Protein AF-A0A7W1PVE9-F1 (afdb_monomer_lite)

Foldseek 3Di:
DDPPPPPPPPDDDPPDDPVQVLVVCVVVVHLSQKDKDAPDQLLQLCVQQLPDLVAKGKGKDFPVVVLVVLVCVVDVPDDDDDPVLLVPDDPAKDKDKDADPDDDVLCVLSNITIIGISDSPDDNQCRQCVSCVVPHNDGRMDMDIGGSVCSLVSLVVSVVVVNALCSNPPDPVRVVSRVVNVVVNVVVVVD

Structure (mmCIF, N/CA/C/O backbone):
data_AF-A0A7W1PVE9-F1
#
_entry.id   AF-A0A7W1PVE9-F1
#
loop_
_atom_site.group_PDB
_atom_site.id
_atom_site.type_symbol
_atom_site.label_atom_id
_atom_site.label_alt_id
_atom_site.label_comp_id
_atom_site.label_asym_id
_atom_site.label_entity_id
_atom_site.label_seq_id
_atom_site.pdbx_PDB_ins_code
_atom_site.Cartn_x
_atom_site.Cartn_y
_atom_site.Cartn_z
_atom_site.occupancy
_atom_site.B_iso_or_equiv
_atom_site.auth_seq_id
_atom_site.auth_comp_id
_atom_site.auth_asym_id
_atom_site.auth_atom_id
_atom_site.pdbx_PDB_model_num
ATOM 1 N N . MET A 1 1 ? -22.857 32.509 -6.569 1.00 37.03 1 MET A N 1
ATOM 2 C CA . MET A 1 1 ? -22.210 31.182 -6.557 1.00 37.03 1 MET A CA 1
ATOM 3 C C . MET A 1 1 ? -21.034 31.270 -7.519 1.00 37.03 1 MET A C 1
ATOM 5 O O . MET A 1 1 ? -21.195 31.032 -8.704 1.00 37.03 1 MET A O 1
ATOM 9 N N . TYR A 1 2 ? -19.904 31.795 -7.041 1.00 28.69 2 TYR A N 1
ATOM 10 C CA . TYR A 1 2 ? -18.707 31.997 -7.858 1.00 28.69 2 TYR A CA 1
ATOM 11 C C . TYR A 1 2 ? -17.816 30.767 -7.691 1.00 28.69 2 TYR A C 1
ATOM 13 O O . TYR A 1 2 ? -17.243 30.562 -6.623 1.00 28.69 2 TYR A O 1
ATOM 21 N N . HIS A 1 3 ? -17.747 29.930 -8.725 1.00 34.75 3 HIS A N 1
ATOM 22 C CA . HIS A 1 3 ? -16.712 28.911 -8.843 1.00 34.75 3 HIS A CA 1
ATOM 23 C C . HIS A 1 3 ? -15.375 29.628 -9.050 1.00 34.75 3 HIS A C 1
ATOM 25 O O . HIS A 1 3 ? -15.110 30.165 -10.121 1.00 34.75 3 HIS A O 1
ATOM 31 N N . LEU A 1 4 ? -14.536 29.651 -8.016 1.00 37.66 4 LEU A N 1
ATOM 32 C CA . LEU A 1 4 ? -13.113 29.942 -8.160 1.00 37.66 4 LEU A CA 1
ATOM 33 C C . LEU A 1 4 ? -12.451 28.718 -8.805 1.00 37.66 4 LEU A C 1
ATOM 35 O O . LEU A 1 4 ? -11.827 27.907 -8.131 1.00 37.66 4 LEU A O 1
ATOM 39 N N . THR A 1 5 ? -12.623 28.548 -10.115 1.00 39.53 5 THR A N 1
ATOM 40 C CA . THR A 1 5 ? -11.694 27.743 -10.908 1.00 39.53 5 THR A CA 1
ATOM 41 C C . THR A 1 5 ? -10.499 28.630 -11.214 1.00 39.53 5 THR A C 1
ATOM 43 O O . THR A 1 5 ? -10.435 29.269 -12.263 1.00 39.53 5 THR A O 1
ATOM 46 N N . THR A 1 6 ? -9.540 28.695 -10.294 1.00 37.50 6 THR A N 1
ATOM 47 C CA . THR A 1 6 ? -8.156 28.962 -10.683 1.00 37.50 6 THR A CA 1
ATOM 48 C C . THR A 1 6 ? -7.731 27.785 -11.552 1.00 37.50 6 THR A C 1
ATOM 50 O O . THR A 1 6 ? -7.220 26.780 -11.072 1.00 37.50 6 THR A O 1
ATOM 53 N N . THR A 1 7 ? -8.013 27.868 -12.852 1.00 43.94 7 THR A N 1
ATOM 54 C CA . THR A 1 7 ? -7.332 27.048 -13.847 1.00 43.94 7 THR A CA 1
ATOM 55 C C . THR A 1 7 ? -5.889 27.529 -13.869 1.00 43.94 7 THR A C 1
ATOM 57 O O . THR A 1 7 ? -5.520 28.377 -14.686 1.00 43.94 7 THR A O 1
ATOM 60 N N . GLU A 1 8 ? -5.074 27.040 -12.936 1.00 48.19 8 GLU A N 1
ATOM 61 C CA . GLU A 1 8 ? -3.642 26.963 -13.179 1.00 48.19 8 GLU A CA 1
ATOM 62 C C . GLU A 1 8 ? -3.506 26.190 -14.489 1.00 48.19 8 GLU A C 1
ATOM 64 O O . GLU A 1 8 ? -3.834 25.006 -14.571 1.00 48.19 8 GLU A O 1
ATOM 69 N N . LYS A 1 9 ? -3.141 26.893 -15.567 1.00 44.09 9 LYS A N 1
ATOM 70 C CA . LYS A 1 9 ? -2.761 26.228 -16.807 1.00 44.09 9 LYS A CA 1
ATOM 71 C C . LYS A 1 9 ? -1.638 25.279 -16.423 1.00 44.09 9 LYS A C 1
ATOM 73 O O . LYS A 1 9 ? -0.575 25.733 -16.007 1.00 44.09 9 LYS A O 1
ATOM 78 N N . LEU A 1 10 ? -1.886 23.981 -16.541 1.00 51.56 10 LEU A N 1
ATOM 79 C CA . LEU A 1 10 ? -0.847 22.975 -16.415 1.00 51.56 10 LEU A CA 1
ATOM 80 C C . LEU A 1 10 ? 0.088 23.176 -17.616 1.00 51.56 10 LEU A C 1
ATOM 82 O O . LEU A 1 10 ? -0.184 22.716 -18.723 1.00 51.56 10 LEU A O 1
ATOM 86 N N . VAL A 1 11 ? 1.123 23.995 -17.429 1.00 50.66 11 VAL A N 1
ATOM 87 C CA . VAL A 1 11 ? 2.152 24.235 -18.440 1.00 50.66 11 VAL A CA 1
ATOM 88 C C . VAL A 1 11 ? 3.125 23.071 -18.349 1.00 50.66 11 VAL A C 1
ATOM 90 O O . VAL A 1 11 ? 3.982 23.036 -17.468 1.00 50.66 11 VAL A O 1
ATOM 93 N N . TYR A 1 12 ? 2.950 22.096 -19.237 1.00 54.53 12 TYR A N 1
ATOM 94 C CA . TYR A 1 12 ? 3.884 20.992 -19.401 1.00 54.53 12 TYR A CA 1
ATOM 95 C C . TYR A 1 12 ? 4.972 21.405 -20.404 1.00 54.53 12 TYR A C 1
ATOM 97 O O . TYR A 1 12 ? 4.686 21.564 -21.589 1.00 54.53 12 TYR A O 1
ATOM 105 N N . ASN A 1 13 ? 6.205 21.631 -19.937 1.00 51.12 13 ASN A N 1
ATOM 106 C CA . ASN A 1 13 ? 7.358 21.873 -20.816 1.00 51.12 13 ASN A CA 1
ATOM 107 C C . ASN A 1 13 ? 7.928 20.537 -21.325 1.00 51.12 13 ASN A C 1
ATOM 109 O O . ASN A 1 13 ? 7.800 19.515 -20.655 1.00 51.12 13 ASN A O 1
ATOM 113 N N . SER A 1 14 ? 8.598 20.559 -22.482 1.00 50.16 14 SER A N 1
ATOM 114 C CA . SER A 1 14 ? 9.175 19.382 -23.163 1.00 50.16 14 SER A CA 1
ATOM 115 C C . SER A 1 14 ? 10.219 18.597 -22.360 1.00 50.16 14 SER A C 1
ATOM 117 O O . SER A 1 14 ? 10.561 17.489 -22.758 1.00 50.16 14 SER A O 1
ATOM 119 N N . ASP A 1 15 ? 10.693 19.156 -21.244 1.00 50.00 15 ASP A N 1
ATOM 120 C CA . ASP A 1 15 ? 11.722 18.582 -20.368 1.00 50.00 15 ASP A CA 1
ATOM 121 C C . ASP A 1 15 ? 11.138 18.017 -19.052 1.00 50.00 15 ASP A C 1
ATOM 123 O O . ASP A 1 15 ? 11.860 17.850 -18.068 1.00 50.00 15 ASP A O 1
ATOM 127 N N . MET A 1 16 ? 9.818 17.805 -18.970 1.00 57.22 16 MET A N 1
ATOM 128 C CA . MET A 1 16 ? 9.162 17.395 -17.723 1.00 57.22 16 MET A CA 1
ATOM 129 C C . MET A 1 16 ? 9.390 15.934 -17.326 1.00 57.22 16 MET A C 1
ATOM 131 O O . MET A 1 16 ? 9.496 15.044 -18.158 1.00 57.22 16 MET A O 1
ATOM 135 N N . ASP A 1 17 ? 9.376 15.721 -16.007 1.00 72.12 17 ASP A N 1
ATOM 136 C CA . ASP A 1 17 ? 9.327 14.414 -15.359 1.00 72.12 17 ASP A CA 1
ATOM 137 C C . ASP A 1 17 ? 8.034 13.676 -15.713 1.00 72.12 17 ASP A C 1
ATOM 139 O O . ASP A 1 17 ? 6.947 13.984 -15.212 1.00 72.12 17 ASP A O 1
ATOM 143 N N . ASP A 1 18 ? 8.191 12.680 -16.570 1.00 77.12 18 ASP A N 1
ATOM 144 C CA . ASP A 1 18 ? 7.196 11.713 -17.003 1.00 77.12 18 ASP A CA 1
ATOM 145 C C . ASP A 1 18 ? 6.290 11.202 -15.860 1.00 77.12 18 ASP A C 1
ATOM 147 O O . ASP A 1 18 ? 5.067 11.082 -16.004 1.00 77.12 18 ASP A O 1
ATOM 151 N N . MET A 1 19 ? 6.867 10.976 -14.676 1.00 78.00 19 MET A N 1
ATOM 152 C CA . MET A 1 19 ? 6.124 10.530 -13.497 1.00 78.00 19 MET A CA 1
ATOM 153 C C . MET A 1 19 ? 5.169 11.594 -12.957 1.00 78.00 19 MET A C 1
ATOM 155 O O . MET A 1 19 ? 4.033 11.277 -12.598 1.00 78.00 19 MET A O 1
ATOM 159 N N . ALA A 1 20 ? 5.587 12.860 -12.913 1.00 78.69 20 ALA A N 1
ATOM 160 C CA . ALA A 1 20 ? 4.738 13.955 -12.455 1.00 78.69 20 ALA A CA 1
ATOM 161 C C . ALA A 1 20 ? 3.493 14.118 -13.338 1.00 78.69 20 ALA A C 1
ATOM 163 O O . ALA A 1 20 ? 2.401 14.347 -12.817 1.00 78.69 20 ALA A O 1
ATOM 164 N N . MET A 1 21 ? 3.636 13.952 -14.657 1.00 80.12 21 MET A N 1
ATOM 165 C CA . MET A 1 21 ? 2.503 14.018 -15.581 1.00 80.12 21 MET A CA 1
ATOM 166 C C . MET A 1 21 ? 1.508 12.880 -15.334 1.00 80.12 21 MET A C 1
ATOM 168 O O . MET A 1 21 ? 0.308 13.128 -15.246 1.00 80.12 21 MET A O 1
ATOM 172 N N . LEU A 1 22 ? 1.988 11.647 -15.155 1.00 81.88 22 LEU A N 1
ATOM 173 C CA . LEU A 1 22 ? 1.123 10.499 -14.864 1.00 81.88 22 LEU A CA 1
ATOM 174 C C . LEU A 1 22 ? 0.384 10.636 -13.528 1.00 81.88 22 LEU A C 1
ATOM 176 O O . LEU A 1 22 ? -0.769 10.224 -13.413 1.00 81.88 22 LEU A O 1
ATOM 180 N N . ILE A 1 23 ? 1.015 11.235 -12.522 1.00 80.19 23 ILE A N 1
ATOM 181 C CA . ILE A 1 23 ? 0.370 11.491 -11.230 1.00 80.19 23 ILE A CA 1
ATOM 182 C C . ILE A 1 23 ? -0.730 12.547 -11.376 1.00 80.19 23 ILE A C 1
ATOM 184 O O . ILE A 1 23 ? -1.841 12.344 -10.882 1.00 80.19 23 ILE A O 1
ATOM 188 N N . ASP A 1 24 ? -0.452 13.641 -12.092 1.00 81.38 24 ASP A N 1
ATOM 189 C CA . ASP A 1 24 ? -1.446 14.682 -12.378 1.00 81.38 24 ASP A CA 1
ATOM 190 C C . ASP A 1 24 ? -2.627 14.088 -13.175 1.00 81.38 24 ASP A C 1
ATOM 192 O O . ASP A 1 24 ? -3.790 14.292 -12.834 1.00 81.38 24 ASP A O 1
ATOM 196 N N . MET A 1 25 ? -2.349 13.261 -14.188 1.00 84.06 25 MET A N 1
ATOM 197 C CA . MET A 1 25 ? -3.369 12.545 -14.961 1.00 84.06 25 MET A CA 1
ATOM 198 C C . MET A 1 25 ? -4.227 11.622 -14.080 1.00 84.06 25 MET A C 1
ATOM 200 O O . MET A 1 25 ? -5.451 11.607 -14.222 1.00 84.06 25 MET A O 1
ATOM 204 N N . GLN A 1 26 ? -3.620 10.882 -13.145 1.00 81.81 26 GLN A N 1
ATOM 205 C CA . GLN A 1 26 ? -4.354 10.024 -12.208 1.00 81.81 26 GLN A CA 1
ATOM 206 C C . GLN A 1 26 ? -5.276 10.837 -11.292 1.00 81.81 26 GLN A C 1
ATOM 208 O O . GLN A 1 26 ? -6.385 10.397 -10.988 1.00 81.81 26 GLN A O 1
ATOM 213 N N . HIS A 1 27 ? -4.853 12.039 -10.883 1.00 78.31 27 HIS A N 1
ATOM 214 C CA . HIS A 1 27 ? -5.687 12.957 -10.106 1.00 78.31 27 HIS A CA 1
ATOM 215 C C . HIS A 1 27 ? -6.961 13.356 -10.866 1.00 78.31 27 HIS A C 1
ATOM 217 O O . HIS A 1 27 ? -8.040 13.418 -10.278 1.00 78.31 27 HIS A O 1
ATOM 223 N N . PHE A 1 28 ? -6.866 13.515 -12.188 1.00 80.62 28 PHE A N 1
ATOM 224 C CA . PHE A 1 28 ? -8.011 13.718 -13.081 1.00 80.62 28 PHE A CA 1
ATOM 225 C C . PHE A 1 28 ? -8.687 12.410 -13.534 1.00 80.62 28 PHE A C 1
ATOM 227 O O . PHE A 1 28 ? -9.414 12.399 -14.524 1.00 80.62 28 PHE A O 1
ATOM 234 N N . SER A 1 29 ? -8.494 11.307 -12.798 1.00 80.00 29 SER A N 1
ATOM 235 C CA . SER A 1 29 ? -9.115 9.994 -13.050 1.00 80.00 29 SER A CA 1
ATOM 236 C C . SER A 1 29 ? -8.735 9.339 -14.385 1.00 80.00 29 SER A C 1
ATOM 238 O O . SER A 1 29 ? -9.443 8.456 -14.873 1.00 80.00 29 SER A O 1
ATOM 240 N N . CYS A 1 30 ? -7.609 9.734 -14.982 1.00 81.94 30 CYS A N 1
ATOM 241 C CA . CYS A 1 30 ? -7.077 9.066 -16.164 1.00 81.94 30 CYS A CA 1
ATOM 242 C C . CYS A 1 30 ? -6.515 7.677 -15.791 1.00 81.94 30 CYS A C 1
ATOM 244 O O . CYS A 1 30 ? -5.882 7.533 -14.739 1.00 81.94 30 CYS A O 1
ATOM 246 N N . PRO A 1 31 ? -6.701 6.640 -16.629 1.00 75.25 31 PRO A N 1
ATOM 247 C CA . PRO A 1 31 ? -6.153 5.310 -16.376 1.00 75.25 31 PRO A CA 1
ATOM 248 C C . PRO A 1 31 ? -4.631 5.273 -16.601 1.00 75.25 31 PRO A C 1
ATOM 250 O O . PRO A 1 31 ? -4.159 4.932 -17.679 1.00 75.25 31 PRO A O 1
ATOM 253 N N . THR A 1 32 ? -3.850 5.591 -15.568 1.00 77.62 32 THR A N 1
ATOM 254 C CA . THR A 1 32 ? -2.376 5.694 -15.650 1.00 77.62 32 THR A CA 1
ATOM 255 C C . THR A 1 32 ? -1.633 4.449 -15.165 1.00 77.62 32 THR A C 1
ATOM 257 O O . THR A 1 32 ? -0.408 4.408 -15.215 1.00 77.62 32 THR A O 1
ATOM 260 N N . ARG A 1 33 ? -2.362 3.430 -14.672 1.00 80.56 33 ARG A N 1
ATOM 261 C CA . ARG A 1 33 ? -1.834 2.176 -14.076 1.00 80.56 33 ARG A CA 1
ATOM 262 C C . ARG A 1 33 ? -0.772 2.375 -12.987 1.00 80.56 33 ARG A C 1
ATOM 264 O O . ARG A 1 33 ? -0.107 1.409 -12.611 1.00 80.56 33 ARG A O 1
ATOM 271 N N . LEU A 1 34 ? -0.680 3.589 -12.444 1.00 86.81 34 LEU A N 1
ATOM 272 C CA . LEU A 1 34 ? 0.067 3.876 -11.235 1.00 86.81 34 LEU A CA 1
ATOM 273 C C . LEU A 1 34 ? -0.581 3.140 -10.066 1.00 86.81 34 LEU A C 1
ATOM 275 O O . LEU A 1 34 ? -1.792 3.245 -9.846 1.00 86.81 34 LEU A O 1
ATOM 279 N N . LEU A 1 35 ? 0.234 2.401 -9.325 1.00 88.81 35 LEU A N 1
ATOM 280 C CA . LEU A 1 35 ? -0.171 1.763 -8.083 1.00 88.81 35 LEU A CA 1
ATOM 281 C C . LEU A 1 35 ? 0.542 2.434 -6.911 1.00 88.81 35 LEU A C 1
ATOM 283 O O . LEU A 1 35 ? 1.757 2.629 -6.945 1.00 88.81 35 LEU A O 1
ATOM 287 N N . ASP A 1 36 ? -0.238 2.783 -5.890 1.00 89.19 36 ASP A N 1
ATOM 288 C CA . ASP A 1 36 ? 0.247 3.420 -4.671 1.00 89.19 36 ASP A CA 1
ATOM 289 C C . ASP A 1 36 ? 0.982 2.408 -3.784 1.00 89.19 36 ASP A C 1
ATOM 291 O O . ASP A 1 36 ? 0.424 1.388 -3.373 1.00 89.19 36 ASP A O 1
ATOM 295 N N . TRP A 1 37 ? 2.216 2.733 -3.421 1.00 92.75 37 TRP A N 1
ATOM 296 C CA . TRP A 1 37 ? 3.005 2.030 -2.417 1.00 92.75 37 TRP A CA 1
ATOM 297 C C . TRP A 1 37 ? 3.384 2.990 -1.293 1.00 92.75 37 TRP A C 1
ATOM 299 O O . TRP A 1 37 ? 3.449 4.202 -1.486 1.00 92.75 37 TRP A O 1
ATOM 309 N N . SER A 1 38 ? 3.680 2.451 -0.113 1.00 93.25 38 SER A N 1
ATOM 310 C CA . SER A 1 38 ? 4.258 3.215 0.992 1.00 93.25 38 SER A CA 1
ATOM 311 C C . SER A 1 38 ? 5.545 2.548 1.448 1.00 93.25 38 SER A C 1
ATOM 313 O O . SER A 1 38 ? 5.593 1.326 1.592 1.00 93.25 38 SER A O 1
ATOM 315 N N . SER A 1 39 ? 6.578 3.346 1.711 1.00 92.75 39 SER A N 1
ATOM 316 C CA . SER A 1 39 ? 7.799 2.857 2.357 1.00 92.75 39 SER A CA 1
ATOM 317 C C . SER A 1 39 ? 7.606 2.600 3.856 1.00 92.75 39 SER A C 1
ATOM 319 O O . SER A 1 39 ? 8.439 1.936 4.472 1.00 92.75 39 SER A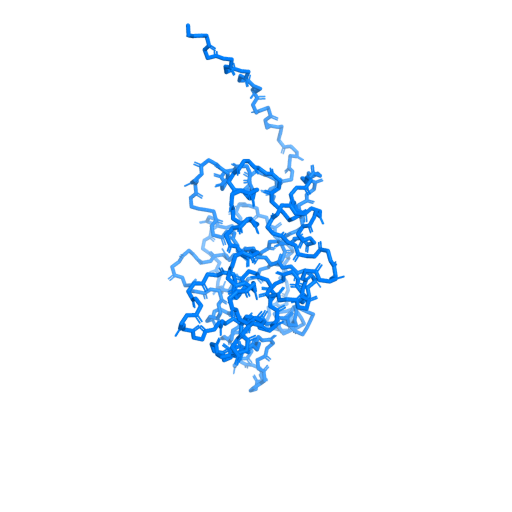 O 1
ATOM 321 N N . SER A 1 40 ? 6.497 3.066 4.448 1.00 94.69 40 SER A N 1
ATOM 322 C CA . SER A 1 40 ? 6.138 2.772 5.834 1.00 94.69 40 SER A CA 1
ATOM 323 C C . SER A 1 40 ? 5.189 1.575 5.922 1.00 94.69 40 SER A C 1
ATOM 325 O O . SER A 1 40 ? 4.039 1.666 5.475 1.00 94.69 40 SER A O 1
ATOM 327 N N . PRO A 1 41 ? 5.591 0.475 6.587 1.00 94.81 41 PRO A N 1
ATOM 328 C CA . PRO A 1 41 ? 4.709 -0.673 6.780 1.00 94.81 41 PRO A CA 1
ATOM 329 C C . PRO A 1 41 ? 3.470 -0.317 7.610 1.00 94.81 41 PRO A C 1
ATOM 331 O O . PRO A 1 41 ? 2.411 -0.900 7.404 1.00 94.81 41 PRO A O 1
ATOM 334 N N . TYR A 1 42 ? 3.564 0.665 8.511 1.00 96.44 42 TYR A N 1
ATOM 335 C CA . TYR A 1 42 ? 2.440 1.102 9.340 1.00 96.44 42 TYR A CA 1
ATOM 336 C C . TYR A 1 42 ? 1.415 1.920 8.554 1.00 96.44 42 TYR A C 1
ATOM 338 O O . TYR A 1 42 ? 0.211 1.756 8.747 1.00 96.44 42 TYR A O 1
ATOM 346 N N . VAL A 1 43 ? 1.880 2.772 7.636 1.00 96.44 43 VAL A N 1
ATOM 347 C CA . VAL A 1 43 ? 0.985 3.511 6.737 1.00 96.44 43 VAL A CA 1
ATOM 348 C C . VAL A 1 43 ? 0.297 2.540 5.781 1.00 96.44 43 VAL A C 1
ATOM 350 O O . VAL A 1 43 ? -0.924 2.581 5.648 1.00 96.44 43 VAL A O 1
ATOM 353 N N . ALA A 1 44 ? 1.043 1.612 5.176 1.00 96.19 44 ALA A N 1
ATOM 354 C CA . ALA A 1 44 ? 0.463 0.573 4.327 1.00 96.19 44 ALA A CA 1
ATOM 355 C C . ALA A 1 44 ? -0.559 -0.290 5.093 1.00 96.19 44 ALA A C 1
ATOM 357 O O . ALA A 1 44 ? -1.654 -0.556 4.592 1.00 96.19 44 ALA A O 1
ATOM 358 N N . LEU A 1 45 ? -0.241 -0.670 6.336 1.00 97.06 45 LEU A N 1
ATOM 359 C CA . LEU A 1 45 ? -1.150 -1.409 7.209 1.00 97.06 45 LEU A CA 1
ATOM 360 C C . LEU A 1 45 ? -2.441 -0.629 7.474 1.00 97.06 45 LEU A C 1
ATOM 362 O O . LEU A 1 45 ? -3.513 -1.222 7.384 1.00 97.06 45 LEU A O 1
ATOM 366 N N . TYR A 1 46 ? -2.364 0.680 7.743 1.00 96.94 46 TYR A N 1
ATOM 367 C CA . TYR A 1 46 ? -3.549 1.524 7.923 1.00 96.94 46 TYR A CA 1
ATOM 368 C C . TYR A 1 46 ? -4.504 1.404 6.726 1.00 96.94 46 TYR A C 1
ATOM 370 O O . TYR A 1 46 ? -5.685 1.100 6.900 1.00 96.94 46 TYR A O 1
ATOM 378 N N . PHE A 1 47 ? -3.993 1.556 5.502 1.00 95.44 47 PHE A N 1
ATOM 379 C CA . PHE A 1 47 ? -4.805 1.407 4.291 1.00 95.44 47 PHE A CA 1
ATOM 380 C C . PHE A 1 47 ? -5.364 -0.012 4.114 1.00 95.44 47 PHE A C 1
ATOM 382 O O . PHE A 1 47 ? -6.494 -0.165 3.657 1.00 95.44 47 PHE A O 1
ATOM 389 N N . ALA A 1 48 ? -4.624 -1.041 4.533 1.00 95.75 48 ALA A N 1
ATOM 390 C CA . ALA A 1 48 ? -5.063 -2.433 4.454 1.00 95.75 48 ALA A CA 1
ATOM 391 C C . ALA A 1 48 ? -6.186 -2.799 5.450 1.00 95.75 48 ALA A C 1
ATOM 393 O O . ALA A 1 48 ? -6.870 -3.812 5.255 1.00 95.75 48 ALA A O 1
ATOM 394 N N . ILE A 1 49 ? -6.376 -2.015 6.521 1.00 95.69 49 ILE A N 1
ATOM 395 C CA . ILE A 1 49 ? -7.330 -2.334 7.599 1.00 95.69 49 ILE A CA 1
ATOM 396 C C . ILE A 1 49 ? -8.451 -1.316 7.799 1.00 95.69 49 ILE A C 1
ATOM 398 O O . ILE A 1 49 ? -9.453 -1.680 8.409 1.00 95.69 49 ILE A O 1
ATOM 402 N N . ARG A 1 50 ? -8.311 -0.074 7.316 1.00 92.75 50 ARG A N 1
ATOM 403 C CA . ARG A 1 50 ? -9.276 1.013 7.585 1.00 92.75 50 ARG A CA 1
ATOM 404 C C . ARG A 1 50 ? -10.673 0.770 7.000 1.00 92.75 50 ARG A C 1
ATOM 406 O O . ARG A 1 50 ? -11.638 1.370 7.459 1.00 92.75 50 ARG A O 1
ATOM 413 N N . ASP A 1 51 ? -10.775 -0.083 5.982 1.00 90.81 51 ASP A N 1
ATOM 414 C CA . ASP A 1 51 ? -12.016 -0.422 5.286 1.00 90.81 51 ASP A CA 1
ATOM 415 C C . ASP A 1 51 ? -12.380 -1.906 5.500 1.00 90.81 51 ASP A C 1
ATOM 417 O O . ASP A 1 51 ? -11.524 -2.752 5.793 1.00 90.81 51 ASP A O 1
ATOM 421 N N . ASN A 1 52 ? -13.669 -2.233 5.339 1.00 92.50 52 ASN A N 1
ATOM 422 C CA . ASN A 1 52 ? -14.209 -3.597 5.432 1.00 92.50 52 ASN A CA 1
ATOM 423 C C . ASN A 1 52 ? -13.730 -4.354 6.690 1.00 92.50 52 ASN A C 1
ATOM 425 O O . ASN A 1 52 ? -13.049 -5.379 6.606 1.00 92.50 52 ASN A O 1
ATOM 429 N N . LEU A 1 53 ? -14.064 -3.840 7.879 1.00 92.50 53 LEU A N 1
ATOM 430 C CA . LEU A 1 53 ? -13.579 -4.376 9.164 1.00 92.50 53 LEU A CA 1
ATOM 431 C C . LEU A 1 53 ? -13.952 -5.846 9.417 1.00 92.50 53 LEU A C 1
ATOM 433 O O . LEU A 1 53 ? -13.258 -6.524 10.163 1.00 92.50 53 LEU A O 1
ATOM 437 N N . ASN A 1 54 ? -15.006 -6.343 8.767 1.00 93.94 54 ASN A N 1
ATOM 438 C CA . ASN A 1 54 ? -15.494 -7.715 8.927 1.00 93.94 54 ASN A CA 1
ATOM 439 C C . ASN A 1 54 ? -14.831 -8.721 7.973 1.00 93.94 54 ASN A C 1
ATOM 441 O O . ASN A 1 54 ? -15.148 -9.906 8.017 1.00 93.94 54 ASN A O 1
ATOM 445 N N . THR A 1 55 ? -13.933 -8.276 7.094 1.00 96.31 55 THR A N 1
ATOM 446 C CA . THR A 1 55 ? -13.199 -9.151 6.173 1.00 96.31 55 THR A CA 1
ATOM 447 C C . THR A 1 55 ? -11.703 -9.023 6.404 1.00 96.31 55 THR A C 1
ATOM 449 O O . THR A 1 55 ? -11.219 -7.992 6.877 1.00 96.31 55 THR A O 1
ATOM 452 N N . ASN A 1 56 ? -10.944 -10.063 6.062 1.00 97.38 56 ASN A N 1
ATOM 453 C CA . ASN A 1 56 ? -9.489 -10.014 6.183 1.00 97.38 56 ASN A CA 1
ATOM 454 C C . ASN A 1 56 ? -8.909 -8.900 5.292 1.00 97.38 56 ASN A C 1
ATOM 456 O O . ASN A 1 56 ? -9.389 -8.651 4.186 1.00 97.38 56 ASN A O 1
ATOM 460 N N . GLY A 1 57 ? -7.885 -8.213 5.795 1.00 95.81 57 GLY A N 1
ATOM 461 C CA . GLY A 1 57 ? -7.083 -7.262 5.029 1.00 95.81 57 GLY A CA 1
ATOM 462 C C . GLY A 1 57 ? -5.992 -7.975 4.234 1.00 95.81 57 GLY A C 1
ATOM 463 O O . GLY A 1 57 ? -5.640 -9.120 4.524 1.00 95.81 57 GLY A O 1
ATOM 464 N N . SER A 1 58 ? -5.447 -7.298 3.229 1.00 95.38 58 SER A N 1
ATOM 465 C CA . SER A 1 58 ? -4.286 -7.769 2.470 1.00 95.38 58 SER A CA 1
ATOM 466 C C . SER A 1 58 ? -3.224 -6.682 2.461 1.00 95.38 58 SER A C 1
ATOM 468 O O . SER A 1 58 ? -3.506 -5.558 2.059 1.00 95.38 58 SER A O 1
ATOM 470 N N . LEU A 1 59 ? -2.018 -7.028 2.895 1.00 95.31 59 LEU A N 1
ATOM 471 C CA . LEU A 1 59 ? -0.847 -6.164 2.857 1.00 95.31 59 LEU A CA 1
ATOM 472 C C . LEU A 1 59 ? 0.195 -6.819 1.958 1.00 95.31 59 LEU A C 1
ATOM 474 O O . LEU A 1 59 ? 0.537 -7.981 2.155 1.00 95.31 59 LEU A O 1
ATOM 478 N N . PHE A 1 60 ? 0.685 -6.084 0.970 1.00 94.75 60 PHE A N 1
ATOM 479 C CA . PHE A 1 60 ? 1.726 -6.565 0.073 1.00 94.75 60 PHE A CA 1
ATOM 480 C C . PHE A 1 60 ? 3.055 -5.918 0.442 1.00 94.75 60 PHE A C 1
ATOM 482 O O . PHE A 1 60 ? 3.119 -4.711 0.662 1.00 94.75 60 PHE A O 1
ATOM 489 N N . THR A 1 61 ? 4.112 -6.720 0.497 1.00 93.75 61 THR A N 1
ATOM 490 C CA . THR A 1 61 ? 5.485 -6.244 0.673 1.00 93.75 61 THR A CA 1
ATOM 491 C C . THR A 1 61 ? 6.300 -6.654 -0.536 1.00 93.75 61 THR A C 1
ATOM 493 O O . THR A 1 61 ? 6.230 -7.810 -0.957 1.00 93.75 61 THR A O 1
ATOM 496 N N . TRP A 1 62 ? 7.078 -5.726 -1.079 1.00 93.12 62 TRP A N 1
ATOM 497 C CA . TRP A 1 62 ? 7.830 -5.945 -2.305 1.00 93.12 62 TRP A CA 1
ATOM 498 C C . TRP A 1 62 ? 9.311 -5.628 -2.108 1.00 93.12 62 TRP A C 1
ATOM 500 O O . TRP A 1 62 ? 9.681 -4.485 -1.840 1.00 93.12 62 TRP A O 1
ATOM 510 N N . ASP A 1 63 ? 10.164 -6.640 -2.266 1.00 92.06 63 ASP A N 1
ATOM 511 C CA . ASP A 1 63 ? 11.610 -6.460 -2.377 1.00 92.06 63 ASP A CA 1
ATOM 512 C C . ASP A 1 63 ? 11.968 -6.024 -3.803 1.00 92.06 63 ASP A C 1
ATOM 514 O O . ASP A 1 63 ? 12.300 -6.827 -4.684 1.00 92.06 63 ASP A O 1
ATOM 518 N N . TYR A 1 64 ? 11.880 -4.715 -4.029 1.00 91.06 64 TYR A N 1
ATOM 519 C CA . TYR A 1 64 ? 12.182 -4.125 -5.326 1.00 91.06 64 TYR A CA 1
ATOM 520 C C . TYR A 1 64 ? 13.639 -4.335 -5.754 1.00 91.06 64 TYR A C 1
ATOM 522 O O . TYR A 1 64 ? 13.915 -4.478 -6.942 1.00 91.06 64 TYR A O 1
ATOM 530 N N . PHE A 1 65 ? 14.588 -4.396 -4.815 1.00 89.94 65 PHE A N 1
ATOM 531 C CA . PHE A 1 65 ? 15.997 -4.591 -5.156 1.00 89.94 65 PHE A CA 1
ATOM 532 C C . PHE A 1 65 ? 16.265 -6.008 -5.653 1.00 89.94 65 PHE A C 1
ATOM 534 O O . PHE A 1 65 ? 16.990 -6.175 -6.638 1.00 89.94 65 PHE A O 1
ATOM 541 N N . LYS A 1 66 ? 15.678 -7.024 -5.005 1.00 90.06 66 LYS A N 1
ATOM 542 C CA . LYS A 1 66 ? 15.709 -8.406 -5.501 1.00 90.06 66 LYS A CA 1
ATOM 543 C C . LYS A 1 66 ? 15.079 -8.479 -6.887 1.00 90.06 66 LYS A C 1
ATOM 545 O O . LYS A 1 66 ? 15.715 -8.982 -7.809 1.00 90.06 66 LYS A O 1
ATOM 550 N N . TYR A 1 67 ? 13.903 -7.878 -7.053 1.00 91.06 67 TYR A N 1
ATOM 551 C CA . TYR A 1 67 ? 13.211 -7.815 -8.336 1.00 91.06 67 TYR A CA 1
ATOM 552 C C . TYR A 1 67 ? 14.045 -7.170 -9.445 1.00 91.06 67 TYR A C 1
ATOM 554 O O . TYR A 1 67 ? 14.243 -7.773 -10.497 1.00 91.06 67 TYR A O 1
ATOM 562 N N . LEU A 1 68 ? 14.604 -5.986 -9.204 1.00 89.12 68 LEU A N 1
ATOM 563 C CA . LEU A 1 68 ? 15.365 -5.256 -10.212 1.00 89.12 68 LEU A CA 1
ATOM 564 C C . LEU A 1 68 ? 16.645 -6.004 -10.613 1.00 89.12 68 LEU A C 1
ATOM 566 O O . LEU A 1 68 ? 17.042 -5.967 -11.777 1.00 89.12 68 LEU A O 1
ATOM 570 N N . LYS A 1 69 ? 17.287 -6.710 -9.671 1.00 89.06 69 LYS A N 1
ATOM 571 C CA . LYS A 1 69 ? 18.425 -7.593 -9.973 1.00 89.06 69 LYS A CA 1
ATOM 572 C C . LYS A 1 69 ? 18.017 -8.737 -10.903 1.00 89.06 69 LYS A C 1
ATOM 574 O O . LYS A 1 69 ? 18.751 -9.024 -11.845 1.00 89.06 69 LYS A O 1
ATOM 579 N N . THR A 1 70 ? 16.864 -9.359 -10.656 1.00 89.00 70 THR A N 1
ATOM 580 C CA . THR A 1 70 ? 16.295 -10.422 -11.501 1.00 89.00 70 THR A CA 1
ATOM 581 C C . THR A 1 70 ? 16.003 -9.903 -12.912 1.00 89.00 70 THR A C 1
ATOM 583 O O . THR A 1 70 ? 16.489 -10.488 -13.878 1.00 89.00 70 THR A O 1
ATOM 586 N N . VAL A 1 71 ? 15.331 -8.750 -13.038 1.00 88.75 71 VAL A N 1
ATOM 587 C CA . VAL A 1 71 ? 15.041 -8.109 -14.337 1.00 88.75 71 VAL A CA 1
ATOM 588 C C . VAL A 1 71 ? 16.318 -7.828 -15.124 1.00 88.75 71 VAL A C 1
ATOM 590 O O . VAL A 1 71 ? 16.433 -8.238 -16.273 1.00 88.75 71 VAL A O 1
ATOM 593 N N . LYS A 1 72 ? 17.314 -7.181 -14.506 1.00 88.88 72 LYS A N 1
ATOM 594 C CA . LYS A 1 72 ? 18.582 -6.842 -15.178 1.00 88.88 72 LYS A CA 1
ATOM 595 C C . LYS A 1 72 ? 19.386 -8.071 -15.604 1.00 88.88 72 LYS A C 1
ATOM 597 O O . LYS A 1 72 ? 20.185 -7.977 -16.532 1.00 88.88 72 LYS A O 1
ATOM 602 N N . LYS A 1 73 ? 19.203 -9.207 -14.923 1.00 88.44 73 LYS A N 1
ATOM 603 C CA . LYS A 1 73 ? 19.843 -10.478 -15.277 1.00 88.44 73 LYS A CA 1
ATOM 604 C C . LYS A 1 73 ? 19.169 -11.144 -16.481 1.00 88.44 73 LYS A C 1
ATOM 606 O O . LYS A 1 73 ? 19.883 -11.701 -17.307 1.00 88.44 73 LYS A O 1
ATOM 611 N N . LEU A 1 74 ? 17.837 -11.094 -16.572 1.00 87.38 74 LEU A N 1
ATOM 612 C CA . LEU A 1 74 ? 17.071 -11.630 -17.709 1.00 87.38 74 LEU A CA 1
ATOM 613 C C . LEU A 1 74 ? 17.188 -10.754 -18.955 1.00 87.38 74 LEU A C 1
ATOM 615 O O . LEU A 1 74 ? 17.347 -11.264 -20.059 1.00 87.38 74 LEU A O 1
ATOM 619 N N . HIS A 1 75 ? 17.157 -9.437 -18.762 1.00 87.25 75 HIS A N 1
ATOM 620 C CA . HIS A 1 75 ? 17.121 -8.450 -19.834 1.00 87.25 75 HIS A CA 1
ATOM 621 C C . HIS A 1 75 ? 18.332 -7.509 -19.723 1.00 87.25 75 HIS A C 1
ATOM 623 O O . HIS A 1 75 ? 18.212 -6.379 -19.231 1.00 87.25 75 HIS A O 1
ATOM 629 N N . PRO A 1 76 ? 19.530 -7.966 -20.144 1.00 82.38 76 PRO A N 1
ATOM 630 C CA . PRO A 1 76 ? 20.735 -7.146 -20.157 1.00 82.38 76 PRO A CA 1
ATOM 631 C C . PRO A 1 76 ? 20.562 -6.002 -21.163 1.00 82.38 76 PRO A C 1
ATOM 633 O O . PRO A 1 76 ? 20.624 -6.199 -22.371 1.00 82.38 76 PRO A O 1
ATOM 636 N N . GLY A 1 77 ? 20.303 -4.800 -20.652 1.00 82.19 77 GLY A N 1
ATOM 637 C CA . GLY A 1 77 ? 19.911 -3.639 -21.456 1.00 82.19 77 GLY A CA 1
ATOM 638 C C . GLY A 1 77 ? 18.653 -2.938 -20.950 1.00 82.19 77 GLY A C 1
ATOM 639 O O . GLY A 1 77 ? 18.350 -1.856 -21.442 1.00 82.19 77 GLY A O 1
ATOM 640 N N . PHE A 1 78 ? 17.966 -3.506 -19.949 1.00 82.94 78 PHE A N 1
ATOM 641 C CA . PHE A 1 78 ? 16.856 -2.849 -19.261 1.00 82.94 78 PHE A CA 1
ATOM 642 C C . PHE A 1 78 ? 17.276 -1.466 -18.744 1.00 82.94 78 PHE A C 1
ATOM 644 O O . PHE A 1 78 ? 18.192 -1.350 -17.917 1.00 82.94 78 PHE A O 1
ATOM 651 N N . LYS A 1 79 ? 16.615 -0.429 -19.262 1.00 79.00 79 LYS A N 1
ATOM 652 C CA . LYS A 1 79 ? 16.812 0.970 -18.881 1.00 79.00 79 LYS A CA 1
ATOM 653 C C . LYS A 1 79 ? 15.723 1.412 -17.920 1.00 79.00 79 LYS A C 1
ATOM 655 O O . LYS A 1 79 ? 14.693 0.761 -17.777 1.00 79.00 79 LYS A O 1
ATOM 660 N N . ASP A 1 80 ? 15.996 2.520 -17.245 1.00 71.94 80 ASP A N 1
ATOM 661 C CA . ASP A 1 80 ? 14.989 3.159 -16.419 1.00 71.94 80 ASP A CA 1
ATOM 662 C C . ASP A 1 80 ? 13.879 3.766 -17.280 1.00 71.94 80 ASP A C 1
ATOM 664 O O . ASP A 1 80 ? 14.108 4.214 -18.401 1.00 71.94 80 ASP A O 1
ATOM 668 N N . PHE A 1 81 ? 12.691 3.762 -16.689 1.00 70.81 81 PHE A N 1
ATOM 669 C CA . PHE A 1 81 ? 11.428 4.267 -17.195 1.00 70.81 81 PHE A CA 1
ATOM 670 C C . PHE A 1 81 ? 11.505 5.493 -18.125 1.00 70.81 81 PHE A C 1
ATOM 672 O O . PHE A 1 81 ? 12.044 6.536 -17.751 1.00 70.81 81 PHE A O 1
ATOM 679 N N . ASN A 1 82 ? 10.840 5.387 -19.280 1.00 69.25 82 ASN A N 1
ATOM 680 C CA . ASN A 1 82 ? 10.487 6.497 -20.164 1.00 69.25 82 ASN A CA 1
ATOM 681 C C . ASN A 1 82 ? 9.005 6.390 -20.567 1.00 69.25 82 ASN A C 1
ATOM 683 O O . ASN A 1 82 ? 8.543 5.316 -20.955 1.00 69.25 82 ASN A O 1
ATOM 687 N N . LEU A 1 83 ? 8.252 7.493 -20.523 1.00 67.88 83 LEU A N 1
ATOM 688 C CA . LEU A 1 83 ? 6.825 7.515 -20.876 1.00 67.88 83 LEU A CA 1
ATOM 689 C C . LEU A 1 83 ? 6.523 7.023 -22.293 1.00 67.88 83 LEU A C 1
ATOM 691 O O . LEU A 1 83 ? 5.444 6.484 -22.527 1.00 67.88 83 LEU A O 1
ATOM 695 N N . ARG A 1 84 ? 7.432 7.222 -23.254 1.00 64.50 84 ARG A N 1
ATOM 696 C CA . ARG A 1 84 ? 7.224 6.754 -24.634 1.00 64.50 84 ARG A CA 1
ATOM 697 C C . ARG A 1 84 ? 7.207 5.226 -24.706 1.00 64.50 84 ARG A C 1
ATOM 699 O O . ARG A 1 84 ? 6.378 4.662 -25.412 1.00 64.50 84 ARG A O 1
ATOM 706 N N . GLU A 1 85 ? 8.026 4.566 -23.890 1.00 64.31 85 GLU A N 1
ATOM 707 C CA . GLU A 1 85 ? 8.146 3.101 -23.838 1.00 64.31 85 GLU A CA 1
ATOM 708 C C . GLU A 1 85 ? 6.939 2.412 -23.171 1.00 64.31 85 GLU A C 1
ATOM 710 O O . GLU A 1 85 ? 6.772 1.204 -23.296 1.00 64.31 85 GLU A O 1
ATOM 715 N N . LEU A 1 86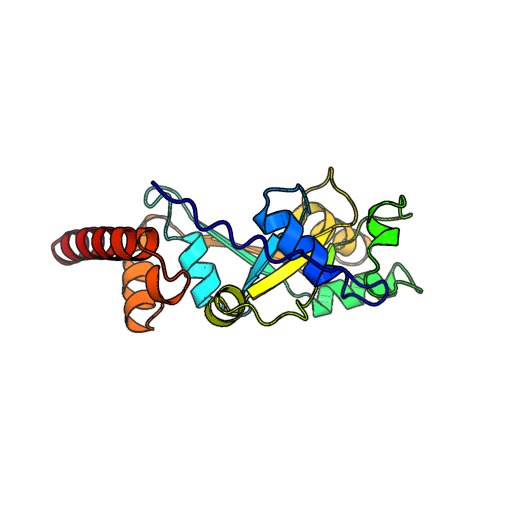 ? 6.064 3.154 -22.479 1.00 63.62 86 LEU A N 1
ATOM 716 C CA . LEU A 1 86 ? 4.786 2.633 -21.962 1.00 63.62 86 LEU A CA 1
ATOM 717 C C . LEU A 1 86 ? 3.746 2.385 -23.052 1.00 63.62 86 LEU A C 1
ATOM 719 O O . LEU A 1 86 ? 2.843 1.570 -22.871 1.00 63.62 86 LEU A O 1
ATOM 723 N N . ILE A 1 87 ? 3.808 3.178 -24.122 1.00 61.66 87 ILE A N 1
ATOM 724 C CA . ILE A 1 87 ? 2.860 3.117 -25.238 1.00 61.66 87 ILE A CA 1
ATOM 725 C C . ILE A 1 87 ? 3.363 2.115 -26.280 1.00 61.66 87 ILE A C 1
ATOM 727 O O . ILE A 1 87 ? 2.568 1.472 -26.966 1.00 61.66 87 ILE A O 1
ATOM 731 N N . GLU A 1 88 ? 4.681 1.970 -26.388 1.00 63.59 88 GLU A N 1
ATOM 732 C CA . GLU A 1 88 ? 5.319 1.012 -27.277 1.00 63.59 88 GLU A CA 1
ATOM 733 C C . GLU A 1 88 ? 5.273 -0.400 -26.669 1.00 63.59 88 GLU A C 1
ATOM 735 O O . GLU A 1 88 ? 5.544 -0.613 -25.488 1.00 63.59 88 GLU A O 1
ATOM 740 N N . PHE A 1 89 ? 4.893 -1.391 -27.480 1.00 57.91 89 PHE A N 1
ATOM 741 C CA . PHE A 1 89 ? 4.900 -2.787 -27.051 1.00 57.91 89 PHE A CA 1
ATOM 742 C C . PHE A 1 89 ? 6.339 -3.228 -26.785 1.00 57.91 89 PHE A C 1
ATOM 744 O O . PHE A 1 89 ? 7.139 -3.366 -27.708 1.00 57.91 89 PHE A O 1
ATOM 751 N N . ASN A 1 90 ? 6.649 -3.463 -25.515 1.00 68.12 90 ASN A N 1
ATOM 752 C CA . ASN A 1 90 ? 7.919 -4.038 -25.099 1.00 68.12 90 ASN A CA 1
ATOM 753 C C . ASN A 1 90 ? 7.943 -5.555 -25.335 1.00 68.12 90 ASN A C 1
ATOM 755 O O . ASN A 1 90 ? 6.906 -6.218 -25.304 1.00 68.12 90 ASN A O 1
ATOM 759 N N . GLU A 1 91 ? 9.143 -6.113 -25.521 1.00 73.81 91 GLU A N 1
ATOM 760 C CA . GLU A 1 91 ? 9.339 -7.559 -25.717 1.00 73.81 91 GLU A CA 1
ATOM 761 C C . GLU A 1 91 ? 8.934 -8.391 -24.487 1.00 73.81 91 GLU A C 1
ATOM 763 O O . GLU A 1 91 ? 8.647 -9.581 -24.611 1.00 73.81 91 GLU A O 1
ATOM 768 N N . PHE A 1 92 ? 8.895 -7.772 -23.302 1.00 83.00 92 PHE A N 1
ATOM 769 C CA . PHE A 1 92 ? 8.525 -8.415 -22.045 1.00 83.00 92 PHE A CA 1
ATOM 770 C C . PHE A 1 92 ? 7.789 -7.459 -21.100 1.00 83.00 92 PHE A C 1
ATOM 772 O O . PHE A 1 92 ? 7.886 -6.235 -21.202 1.00 83.00 92 PHE A O 1
ATOM 779 N N . ASP A 1 93 ? 7.068 -8.036 -20.143 1.00 87.06 93 ASP A N 1
ATOM 780 C CA . ASP A 1 93 ? 6.318 -7.308 -19.125 1.00 87.06 93 ASP A CA 1
ATOM 781 C C . ASP A 1 93 ? 7.200 -6.958 -17.927 1.00 87.06 93 ASP A C 1
ATOM 783 O O . ASP A 1 93 ? 7.859 -7.831 -17.370 1.00 87.06 93 ASP A O 1
ATOM 787 N N . TYR A 1 94 ? 7.141 -5.715 -17.456 1.00 87.12 94 TYR A N 1
ATOM 788 C CA . TYR A 1 94 ? 7.812 -5.293 -16.233 1.00 87.12 94 TYR A CA 1
ATOM 789 C C . TYR A 1 94 ? 7.017 -4.252 -15.446 1.00 87.12 94 TYR A C 1
ATOM 791 O O . TYR A 1 94 ? 6.195 -3.492 -15.962 1.00 87.12 94 TYR A O 1
ATOM 799 N N . VAL A 1 95 ? 7.303 -4.217 -14.149 1.00 89.75 95 VAL A N 1
ATOM 800 C CA . VAL A 1 95 ? 6.886 -3.173 -13.217 1.00 89.75 95 VAL A CA 1
ATOM 801 C C . VAL A 1 95 ? 8.119 -2.416 -12.728 1.00 89.75 95 VAL A C 1
ATOM 803 O O . VAL A 1 95 ? 9.126 -3.029 -12.384 1.00 89.75 95 VAL A O 1
ATOM 806 N N . GLN A 1 96 ? 8.053 -1.091 -12.664 1.00 88.00 96 GLN A N 1
ATOM 807 C CA . GLN A 1 96 ? 9.123 -0.238 -12.146 1.00 88.00 96 GLN A CA 1
ATOM 808 C C . GLN A 1 96 ? 8.586 0.696 -11.064 1.00 88.00 96 GLN A C 1
ATOM 810 O O . GLN A 1 96 ? 7.445 1.14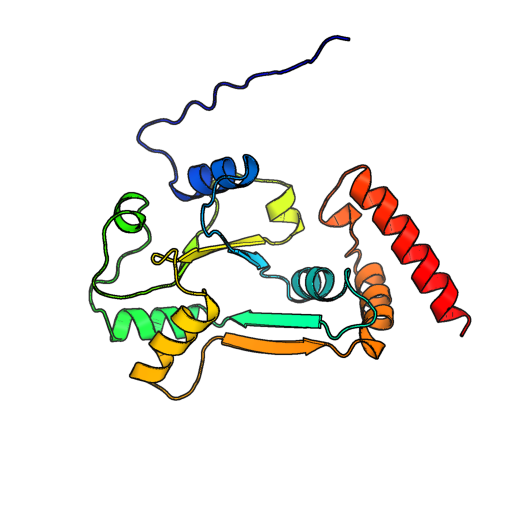3 -11.142 1.00 88.00 96 GLN A O 1
ATOM 815 N N . ILE A 1 97 ? 9.400 0.994 -10.047 1.00 87.44 97 ILE A N 1
ATOM 816 C CA . ILE A 1 97 ? 9.094 2.071 -9.099 1.00 87.44 97 ILE A CA 1
ATOM 817 C C . ILE A 1 97 ? 9.466 3.405 -9.743 1.00 87.44 97 ILE A C 1
ATOM 819 O O . ILE A 1 97 ? 10.613 3.607 -10.137 1.00 87.44 97 ILE A O 1
ATOM 823 N N . GLY A 1 98 ? 8.494 4.309 -9.814 1.00 79.12 98 GLY A N 1
ATOM 824 C CA . GLY A 1 98 ? 8.680 5.690 -10.222 1.00 79.12 98 GLY A CA 1
ATOM 825 C C . GLY A 1 98 ? 8.662 6.613 -9.008 1.00 79.12 98 GLY A C 1
ATOM 826 O O . GLY A 1 98 ? 7.726 6.592 -8.201 1.00 79.12 98 GLY A O 1
ATOM 827 N N . LEU A 1 99 ? 9.709 7.427 -8.874 1.00 70.38 99 LEU A N 1
ATOM 828 C CA . LEU A 1 99 ? 9.770 8.456 -7.846 1.00 70.38 99 LEU A CA 1
ATOM 829 C C . LEU A 1 99 ? 9.138 9.742 -8.385 1.00 70.38 99 LEU A C 1
ATOM 831 O O . LEU A 1 99 ? 9.539 10.217 -9.443 1.00 70.38 99 LEU A O 1
ATOM 835 N N . PRO A 1 100 ? 8.176 10.332 -7.671 1.00 68.81 100 PRO A N 1
ATOM 836 C CA . PRO A 1 100 ? 7.632 11.624 -8.055 1.00 68.81 100 PRO A CA 1
ATOM 837 C C . PRO A 1 100 ? 8.675 12.721 -7.862 1.00 68.81 100 PRO A C 1
ATOM 839 O O . PRO A 1 100 ? 9.221 12.872 -6.767 1.00 68.81 100 PRO A O 1
ATOM 842 N N . THR A 1 101 ? 8.912 13.536 -8.889 1.00 66.62 101 THR A N 1
ATOM 843 C CA . THR A 1 101 ? 9.784 14.717 -8.745 1.00 66.62 101 THR A CA 1
ATOM 844 C C . THR A 1 101 ? 9.075 15.901 -8.096 1.00 66.62 101 THR A C 1
ATOM 846 O O . THR A 1 101 ? 9.703 16.701 -7.396 1.00 66.62 101 THR A O 1
ATOM 849 N N . LYS A 1 102 ? 7.753 16.024 -8.281 1.00 68.56 102 LYS A N 1
ATOM 850 C CA . LYS A 1 102 ? 6.956 17.070 -7.636 1.00 68.56 102 LYS A CA 1
ATOM 851 C C . LYS A 1 102 ? 6.708 16.720 -6.172 1.00 68.56 102 LYS A C 1
ATOM 853 O O . LYS A 1 102 ? 6.189 15.655 -5.837 1.00 68.56 102 LYS A O 1
ATOM 858 N N . LYS A 1 103 ? 7.007 17.673 -5.287 1.00 64.25 103 LYS A N 1
ATOM 859 C CA . LYS A 1 103 ? 6.652 17.580 -3.869 1.00 64.25 103 LYS A CA 1
ATOM 860 C C . LYS A 1 103 ? 5.135 17.657 -3.724 1.00 64.25 103 LYS A C 1
ATOM 862 O O . LYS A 1 103 ? 4.554 18.730 -3.841 1.00 64.25 103 LYS A O 1
ATOM 867 N N . ASN A 1 104 ? 4.509 16.521 -3.445 1.00 74.06 104 ASN A N 1
ATOM 868 C CA . ASN A 1 104 ? 3.111 16.453 -3.047 1.00 74.06 104 ASN A CA 1
ATOM 869 C C . ASN A 1 104 ? 3.041 16.168 -1.542 1.00 74.06 104 ASN A C 1
ATOM 871 O O . ASN A 1 104 ? 3.567 15.161 -1.067 1.00 74.06 104 ASN A O 1
ATOM 875 N N . GLU A 1 105 ? 2.393 17.052 -0.784 1.00 77.44 105 GLU A N 1
ATOM 876 C CA . GLU A 1 105 ? 2.266 16.913 0.669 1.00 77.44 105 GLU A CA 1
ATOM 877 C C . GLU A 1 105 ? 1.574 15.600 1.064 1.00 77.44 105 GLU A C 1
ATOM 879 O O . GLU A 1 105 ? 1.978 14.940 2.024 1.00 77.44 105 GLU A O 1
ATOM 884 N N . ARG A 1 106 ? 0.577 15.172 0.277 1.00 80.25 106 ARG A N 1
ATOM 885 C CA . ARG A 1 106 ? -0.116 13.894 0.471 1.00 80.25 106 ARG A CA 1
ATOM 886 C C . ARG A 1 106 ? 0.858 12.727 0.371 1.00 80.25 106 ARG A C 1
ATOM 888 O O . ARG A 1 106 ? 0.849 11.843 1.223 1.00 80.25 106 ARG A O 1
ATOM 895 N N . LEU A 1 107 ? 1.703 12.738 -0.653 1.00 82.94 107 LEU A N 1
ATOM 896 C CA . LEU A 1 107 ? 2.691 11.692 -0.860 1.00 82.94 107 LEU A CA 1
ATOM 897 C C . LEU A 1 107 ? 3.706 11.657 0.286 1.00 82.94 107 LEU A C 1
ATOM 899 O O . LEU A 1 107 ? 4.001 10.586 0.805 1.00 82.94 107 LEU A O 1
ATOM 903 N N . TYR A 1 108 ? 4.190 12.818 0.730 1.00 85.38 108 TYR A N 1
ATOM 904 C CA . TYR A 1 108 ? 5.122 12.896 1.854 1.00 85.38 108 TYR A CA 1
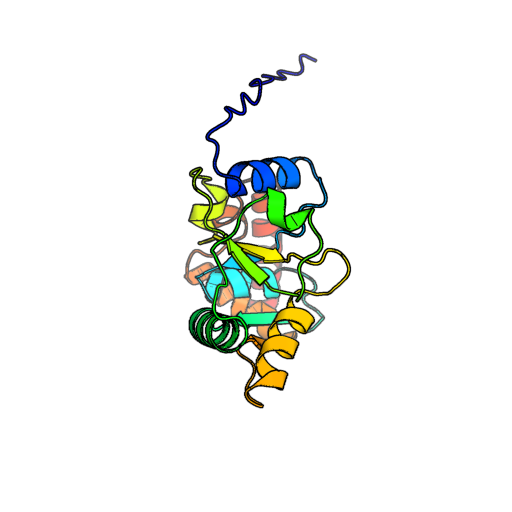ATOM 905 C C . TYR A 1 108 ? 4.521 12.304 3.137 1.00 85.38 108 TYR A C 1
ATOM 907 O O . TYR A 1 108 ? 5.136 11.451 3.775 1.00 85.38 108 TYR A O 1
ATOM 915 N N . ARG A 1 109 ? 3.283 12.688 3.482 1.00 86.38 109 ARG A N 1
ATOM 916 C CA . ARG A 1 109 ? 2.560 12.162 4.655 1.00 86.38 109 ARG A CA 1
ATOM 917 C C . ARG A 1 109 ? 2.348 10.651 4.579 1.00 86.38 109 ARG A C 1
ATOM 919 O O . ARG A 1 109 ? 2.422 9.965 5.593 1.00 86.38 109 ARG A O 1
ATOM 926 N N . GLN A 1 110 ? 2.112 10.132 3.377 1.00 89.00 110 GLN A N 1
ATOM 927 C CA . GLN A 1 110 ? 1.912 8.703 3.135 1.00 89.00 110 GLN A CA 1
ATOM 928 C C . GLN A 1 110 ? 3.221 7.928 2.990 1.00 89.00 110 GLN A C 1
ATOM 930 O O . GLN A 1 110 ? 3.188 6.703 2.872 1.00 89.00 110 GLN A O 1
ATOM 935 N N . GLN A 1 111 ? 4.366 8.619 2.995 1.00 88.56 111 GLN A N 1
ATOM 936 C CA . GLN A 1 111 ? 5.661 8.051 2.616 1.00 88.56 111 GLN A CA 1
ATOM 937 C C . GLN A 1 111 ? 5.534 7.281 1.291 1.00 88.56 111 GLN A C 1
ATOM 939 O O . GLN A 1 111 ? 5.970 6.139 1.151 1.00 88.56 111 GLN A O 1
ATOM 944 N N . GLY A 1 112 ? 4.790 7.899 0.374 1.00 88.12 112 GLY A N 1
ATOM 945 C CA . GLY A 1 112 ? 4.273 7.278 -0.824 1.00 88.12 112 GLY A CA 1
ATOM 946 C C . GLY A 1 112 ? 5.321 7.187 -1.921 1.00 88.12 112 GLY A C 1
ATOM 947 O O . GLY A 1 112 ? 6.189 8.048 -2.064 1.00 88.12 112 GLY A O 1
ATOM 948 N N . LEU A 1 113 ? 5.190 6.147 -2.722 1.00 88.25 113 LEU A N 1
ATOM 949 C CA . LEU A 1 113 ? 5.899 5.927 -3.973 1.00 88.25 113 LEU A CA 1
ATOM 950 C C . LEU A 1 113 ? 4.932 5.259 -4.948 1.00 88.25 113 LEU A C 1
ATOM 952 O O . LEU A 1 113 ? 3.923 4.693 -4.528 1.00 88.25 113 LEU A O 1
ATOM 956 N N . PHE A 1 114 ? 5.229 5.314 -6.240 1.00 89.06 114 PHE A N 1
ATOM 957 C CA . PHE A 1 114 ? 4.367 4.709 -7.246 1.00 89.06 114 PHE A CA 1
ATOM 958 C C . PHE A 1 114 ? 5.089 3.577 -7.951 1.00 89.06 114 PHE A C 1
ATOM 960 O O . PHE A 1 114 ? 6.295 3.656 -8.180 1.00 89.06 114 PHE A O 1
ATOM 967 N N . SER A 1 115 ? 4.351 2.540 -8.332 1.00 89.62 115 SER A N 1
ATOM 968 C CA . SER A 1 115 ? 4.814 1.613 -9.358 1.00 89.62 115 SER A CA 1
ATOM 969 C C . SER A 1 115 ? 4.043 1.809 -10.647 1.00 89.62 115 SER A C 1
ATOM 971 O O . SER A 1 115 ? 2.854 2.123 -10.636 1.00 89.62 115 SER A O 1
ATOM 973 N N . ILE A 1 116 ? 4.727 1.584 -11.759 1.00 88.00 116 ILE A N 1
ATOM 974 C CA . ILE A 1 116 ? 4.168 1.641 -13.097 1.00 88.00 116 ILE A CA 1
ATOM 975 C C . ILE A 1 116 ? 4.455 0.339 -13.830 1.00 88.00 116 ILE A C 1
ATOM 977 O O . ILE A 1 116 ? 5.544 -0.217 -13.719 1.00 88.00 116 ILE A O 1
ATOM 981 N N . SER A 1 117 ? 3.449 -0.161 -14.539 1.00 87.69 117 SER A N 1
ATOM 982 C CA . SER A 1 117 ? 3.525 -1.368 -15.357 1.00 87.69 117 SER A CA 1
ATOM 983 C C . SER A 1 117 ? 3.516 -0.991 -16.831 1.00 87.69 117 SER A C 1
ATOM 985 O O . SER A 1 117 ? 2.653 -0.208 -17.232 1.00 87.69 117 SER A O 1
ATOM 987 N N . ASN A 1 118 ? 4.368 -1.609 -17.644 1.00 84.75 118 ASN A N 1
ATOM 988 C CA . ASN A 1 118 ? 4.329 -1.430 -19.100 1.00 84.75 118 ASN A CA 1
ATOM 989 C C . ASN A 1 118 ? 3.158 -2.172 -19.786 1.00 84.75 118 ASN A C 1
ATOM 991 O O . ASN A 1 118 ? 2.880 -1.936 -20.955 1.00 84.75 118 ASN A O 1
ATOM 995 N N . ASN A 1 119 ? 2.441 -3.041 -19.064 1.00 81.44 119 ASN A N 1
ATOM 996 C CA . ASN A 1 119 ? 1.284 -3.770 -19.580 1.00 81.44 119 ASN A CA 1
ATOM 997 C C . ASN A 1 119 ? -0.009 -3.358 -18.866 1.00 81.44 119 ASN A C 1
ATOM 999 O O . ASN A 1 119 ? -0.210 -3.615 -17.676 1.00 81.44 119 ASN A O 1
ATOM 1003 N N . LEU A 1 120 ? -0.926 -2.737 -19.612 1.00 74.75 120 LEU A N 1
ATOM 1004 C CA . LEU A 1 120 ? -2.197 -2.246 -19.071 1.00 74.75 120 LEU A CA 1
ATOM 1005 C C . LEU A 1 120 ? -3.184 -3.374 -18.723 1.00 74.75 120 LEU A C 1
ATOM 1007 O O . LEU A 1 120 ? -4.059 -3.181 -17.878 1.00 74.75 120 LEU A O 1
ATOM 1011 N N . LEU A 1 121 ? -3.050 -4.541 -19.359 1.00 80.50 121 LEU A N 1
ATOM 1012 C CA . LEU A 1 121 ? -4.009 -5.646 -19.274 1.00 80.50 121 LEU A CA 1
ATOM 1013 C C . LEU A 1 121 ? -3.640 -6.690 -18.214 1.00 80.50 121 LEU A C 1
ATOM 1015 O O . LEU A 1 121 ? -4.471 -7.539 -17.893 1.00 80.50 121 LEU A O 1
ATOM 1019 N N . ARG A 1 122 ? -2.428 -6.633 -17.646 1.00 85.31 122 ARG A N 1
ATOM 1020 C CA . ARG A 1 122 ? -1.951 -7.609 -16.655 1.00 85.31 122 ARG A CA 1
ATOM 1021 C C . ARG A 1 122 ? -1.831 -7.020 -15.247 1.00 85.31 122 ARG A C 1
ATOM 1023 O O . ARG A 1 122 ? -1.380 -5.883 -15.096 1.00 85.31 122 ARG A O 1
ATOM 1030 N N . PRO A 1 123 ? -2.240 -7.746 -14.190 1.00 88.06 123 PRO A N 1
ATOM 1031 C CA . PRO A 1 123 ? -2.041 -7.317 -12.808 1.00 88.06 123 PRO A CA 1
ATOM 1032 C C . PRO A 1 123 ? -0.555 -7.169 -12.449 1.00 88.06 123 PRO A C 1
ATOM 1034 O O . PRO A 1 123 ? 0.258 -8.028 -12.784 1.00 88.06 123 PRO A O 1
ATOM 1037 N N . HIS A 1 124 ? -0.213 -6.131 -11.672 1.00 88.50 124 HIS A N 1
ATOM 1038 C CA . HIS A 1 124 ? 1.165 -5.891 -11.207 1.00 88.50 124 HIS A CA 1
ATOM 1039 C C . HIS A 1 124 ? 1.746 -7.107 -10.474 1.00 88.50 124 HIS A C 1
ATOM 1041 O O . HIS A 1 124 ? 2.903 -7.458 -10.676 1.00 88.50 124 HIS A O 1
ATOM 1047 N N . CYS A 1 125 ? 0.946 -7.776 -9.638 1.00 89.25 125 CYS A N 1
ATOM 1048 C CA . CYS A 1 125 ? 1.398 -8.940 -8.878 1.00 89.25 125 CYS A CA 1
ATOM 1049 C C . CYS A 1 125 ? 1.796 -10.123 -9.770 1.00 89.25 125 CYS A C 1
ATOM 1051 O O . CYS A 1 125 ? 2.790 -10.783 -9.482 1.00 89.25 125 CYS A O 1
ATOM 1053 N N . GLU A 1 126 ? 1.056 -10.376 -10.851 1.00 88.31 126 GLU A N 1
ATOM 1054 C CA . GLU A 1 126 ? 1.383 -11.430 -11.812 1.00 88.31 126 GLU A CA 1
ATOM 1055 C C . GLU A 1 126 ? 2.673 -11.095 -12.552 1.00 88.31 126 GLU A C 1
ATOM 1057 O O . GLU A 1 126 ? 3.570 -11.927 -12.605 1.00 88.31 126 GLU A O 1
ATOM 1062 N N . MET A 1 127 ? 2.818 -9.854 -13.027 1.00 88.00 127 MET A N 1
ATOM 1063 C CA . MET A 1 127 ? 4.038 -9.401 -13.704 1.00 88.00 127 MET A CA 1
ATOM 1064 C C . MET A 1 127 ? 5.277 -9.547 -12.805 1.00 88.00 127 MET A C 1
ATOM 1066 O O . MET A 1 127 ? 6.293 -10.095 -13.227 1.00 88.00 127 MET A O 1
ATOM 1070 N N . ILE A 1 128 ? 5.181 -9.126 -11.537 1.00 88.94 128 ILE A N 1
ATOM 1071 C CA . ILE A 1 128 ? 6.285 -9.227 -10.567 1.00 88.94 128 ILE A CA 1
ATOM 1072 C C . ILE A 1 128 ? 6.655 -10.691 -10.277 1.00 88.94 128 ILE A C 1
ATOM 1074 O O . ILE A 1 128 ? 7.841 -11.020 -10.155 1.00 88.94 128 ILE A O 1
ATOM 1078 N N . ASN A 1 129 ? 5.653 -11.567 -10.154 1.00 86.94 129 ASN A N 1
ATOM 1079 C CA . ASN A 1 129 ? 5.865 -12.989 -9.891 1.00 86.94 129 ASN A CA 1
ATOM 1080 C C . ASN A 1 129 ? 6.451 -13.719 -11.106 1.00 86.94 129 ASN A C 1
ATOM 1082 O O . ASN A 1 129 ? 7.387 -14.495 -10.935 1.00 86.94 129 ASN A O 1
ATOM 1086 N N . ASN A 1 130 ? 5.945 -13.452 -12.313 1.00 85.81 130 ASN A N 1
ATOM 1087 C CA . ASN A 1 130 ? 6.372 -14.125 -13.542 1.00 85.81 130 ASN A CA 1
ATOM 1088 C C . ASN A 1 130 ? 7.868 -13.928 -13.809 1.00 85.81 130 ASN A C 1
ATOM 1090 O O . ASN A 1 130 ? 8.568 -14.903 -14.058 1.00 85.81 130 ASN A O 1
ATOM 1094 N N . ILE A 1 131 ? 8.377 -12.704 -13.624 1.00 83.19 131 ILE A N 1
ATOM 1095 C CA . ILE A 1 131 ? 9.812 -12.399 -13.748 1.00 83.19 131 ILE A CA 1
ATOM 1096 C C . ILE A 1 131 ? 10.672 -13.262 -12.813 1.00 83.19 131 ILE A C 1
ATOM 1098 O O . ILE A 1 131 ? 11.779 -13.659 -13.170 1.00 83.19 131 ILE A O 1
ATOM 1102 N N . HIS A 1 132 ? 10.193 -13.553 -11.599 1.00 73.81 132 HIS A N 1
ATOM 1103 C CA . HIS A 1 132 ? 10.942 -14.409 -10.680 1.00 73.81 132 HIS A CA 1
ATOM 1104 C C . HIS A 1 132 ? 10.863 -15.870 -11.080 1.00 73.81 132 HIS A C 1
ATOM 1106 O O . HIS A 1 132 ? 11.902 -16.517 -11.104 1.00 73.81 132 HIS A O 1
ATOM 1112 N N . LEU A 1 133 ? 9.682 -16.364 -11.458 1.00 70.44 133 LEU A N 1
ATOM 1113 C CA . LEU A 1 133 ? 9.484 -17.763 -11.848 1.00 70.44 133 LEU A CA 1
ATOM 1114 C C . LEU A 1 133 ? 10.412 -18.212 -12.995 1.00 70.44 133 LEU A C 1
ATOM 1116 O O . LEU A 1 133 ? 10.732 -19.394 -13.075 1.00 70.44 133 LEU A O 1
ATOM 1120 N N . GLU A 1 134 ? 10.899 -17.289 -13.830 1.00 67.12 134 GLU A N 1
ATOM 1121 C CA . GLU A 1 134 ? 11.879 -17.575 -14.889 1.00 67.12 134 GLU A CA 1
ATOM 1122 C C . GLU A 1 134 ? 13.310 -17.854 -14.381 1.00 67.12 134 GLU A C 1
ATOM 1124 O O . GLU A 1 134 ? 14.077 -18.538 -15.058 1.00 67.12 134 GLU A O 1
ATOM 1129 N N . LEU A 1 135 ? 13.693 -17.363 -13.193 1.00 66.88 135 LEU A N 1
ATOM 1130 C CA . LEU A 1 135 ? 15.059 -17.489 -12.651 1.00 66.88 135 LEU A CA 1
ATOM 1131 C C . LEU A 1 135 ? 15.157 -18.163 -11.280 1.00 66.88 135 LEU A C 1
ATOM 1133 O O . LEU A 1 135 ? 16.189 -18.763 -10.968 1.00 66.88 135 LEU A O 1
ATOM 1137 N N . SER A 1 136 ? 14.155 -18.004 -10.421 1.00 64.62 136 SER A N 1
ATOM 1138 C CA . SER A 1 136 ? 14.135 -18.537 -9.063 1.00 64.62 136 SER A CA 1
ATOM 1139 C C . SER A 1 136 ? 12.704 -18.756 -8.570 1.00 64.62 136 SER A C 1
ATOM 1141 O O . SER A 1 136 ? 11.805 -17.953 -8.782 1.00 64.62 136 SER A O 1
ATOM 1143 N N . ASN A 1 137 ? 12.484 -19.825 -7.806 1.00 69.00 137 ASN A N 1
ATOM 1144 C CA . ASN A 1 137 ? 11.169 -20.101 -7.212 1.00 69.00 137 ASN A CA 1
ATOM 1145 C C . ASN A 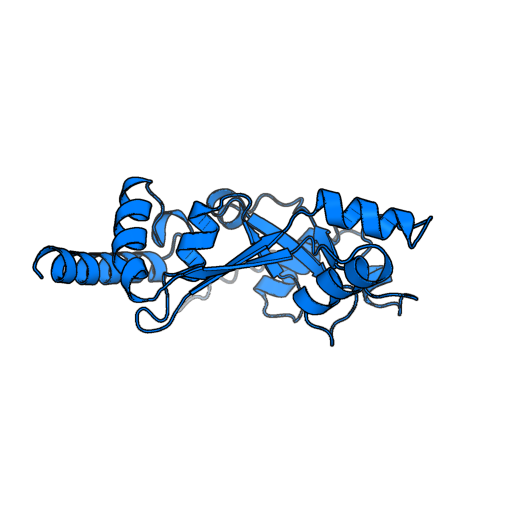1 137 ? 10.788 -19.149 -6.057 1.00 69.00 137 ASN A C 1
ATOM 1147 O O . ASN A 1 137 ? 9.780 -19.361 -5.385 1.00 69.00 137 ASN A O 1
ATOM 1151 N N . GLU A 1 138 ? 11.583 -18.111 -5.792 1.00 76.19 138 GLU A N 1
ATOM 1152 C CA . GLU A 1 138 ? 11.348 -17.182 -4.693 1.00 76.19 138 GLU A CA 1
ATOM 1153 C C . GLU A 1 138 ? 10.849 -15.832 -5.206 1.00 76.19 138 GLU A C 1
ATOM 1155 O O . GLU A 1 138 ? 11.629 -15.014 -5.701 1.00 76.19 138 GLU A O 1
ATOM 1160 N N . SER A 1 139 ? 9.561 -15.559 -5.002 1.00 81.19 139 SER A N 1
ATOM 1161 C CA . SER A 1 139 ? 8.980 -14.258 -5.333 1.00 81.19 139 SER A CA 1
ATOM 1162 C C . SER A 1 139 ? 9.591 -13.122 -4.501 1.00 81.19 139 SER A C 1
ATOM 1164 O O . SER A 1 139 ? 9.844 -13.263 -3.303 1.00 81.19 139 SER A O 1
ATOM 1166 N N . SER A 1 140 ? 9.792 -11.961 -5.129 1.00 89.62 140 SER A N 1
ATOM 1167 C CA . SER A 1 140 ? 10.075 -10.698 -4.434 1.00 89.62 140 SER A CA 1
ATOM 1168 C C . SER A 1 140 ? 8.839 -10.072 -3.784 1.00 89.62 140 SER A C 1
ATOM 1170 O O . SER A 1 140 ? 8.965 -9.069 -3.087 1.00 89.62 140 SER A O 1
ATOM 1172 N N . LEU A 1 141 ? 7.643 -10.584 -4.074 1.00 92.44 141 LEU A N 1
ATOM 1173 C CA . LEU A 1 141 ? 6.368 -10.049 -3.616 1.00 92.44 141 LEU A CA 1
ATOM 1174 C C . LEU A 1 141 ? 5.720 -11.021 -2.631 1.00 92.44 141 LEU A C 1
ATOM 1176 O O . LEU A 1 141 ? 5.383 -12.152 -2.973 1.00 92.44 141 LEU A O 1
ATOM 1180 N N . LEU A 1 142 ? 5.486 -10.553 -1.413 1.00 92.06 142 LEU A N 1
ATOM 1181 C CA . LEU A 1 142 ? 4.817 -11.319 -0.369 1.00 92.06 142 LEU A CA 1
ATOM 1182 C C . LEU A 1 142 ? 3.464 -10.685 -0.048 1.00 92.06 142 LEU A C 1
ATOM 1184 O O . LEU A 1 142 ? 3.358 -9.471 0.123 1.00 92.06 142 LEU A O 1
ATOM 1188 N N . LYS A 1 143 ? 2.429 -11.522 0.064 1.00 94.31 143 LYS A N 1
ATOM 1189 C CA . LYS A 1 143 ? 1.098 -11.127 0.531 1.00 94.31 143 LYS A CA 1
ATOM 1190 C C . LYS A 1 143 ? 0.898 -11.587 1.971 1.00 94.31 143 LYS A C 1
ATOM 1192 O O . LYS A 1 143 ? 0.816 -12.781 2.246 1.00 94.31 143 LYS A O 1
ATOM 1197 N N . LEU A 1 144 ? 0.736 -10.632 2.873 1.00 95.19 144 LEU A N 1
ATOM 1198 C CA . LEU A 1 144 ? 0.348 -10.844 4.259 1.00 95.19 144 LEU A CA 1
ATOM 1199 C C . LEU A 1 144 ? -1.170 -10.696 4.383 1.00 95.19 144 LEU A C 1
ATOM 1201 O O . LEU A 1 144 ? -1.752 -9.690 3.971 1.00 95.19 144 LEU A O 1
ATOM 1205 N N . THR A 1 145 ? -1.823 -11.706 4.955 1.00 97.31 145 THR A N 1
ATOM 1206 C CA . THR A 1 145 ? -3.254 -11.637 5.273 1.00 97.31 145 THR A CA 1
ATOM 1207 C C . THR A 1 145 ? -3.413 -11.112 6.688 1.00 97.31 145 THR A C 1
ATOM 1209 O O . THR A 1 145 ? -2.852 -11.683 7.617 1.00 97.31 145 THR A O 1
ATOM 1212 N N . ILE A 1 146 ? -4.186 -10.040 6.852 1.00 97.50 146 ILE A N 1
ATOM 1213 C CA . ILE A 1 146 ? -4.483 -9.453 8.159 1.00 97.50 146 ILE A CA 1
ATOM 1214 C C . ILE A 1 146 ? -5.846 -9.982 8.609 1.00 97.50 146 ILE A C 1
ATOM 1216 O O . ILE A 1 146 ? -6.855 -9.625 7.993 1.00 97.50 146 ILE A O 1
ATOM 1220 N N . PRO A 1 147 ? -5.911 -10.827 9.649 1.00 97.56 147 PRO A N 1
ATOM 1221 C CA . PRO A 1 147 ? -7.175 -11.335 10.162 1.00 97.56 147 PRO A CA 1
ATOM 1222 C C . PRO A 1 147 ? -8.120 -10.202 10.577 1.00 97.56 147 PRO A C 1
ATOM 1224 O O . PRO A 1 147 ? -7.707 -9.241 11.228 1.00 97.56 147 PRO A O 1
ATOM 1227 N N . HIS A 1 148 ? -9.397 -10.312 10.207 1.00 96.81 148 HIS A N 1
ATOM 1228 C CA . HIS A 1 148 ? -10.405 -9.284 10.492 1.00 96.81 148 HIS A CA 1
ATOM 1229 C C . HIS A 1 148 ? -10.525 -8.963 11.994 1.00 96.81 148 HIS A C 1
ATOM 1231 O O . HIS A 1 148 ? -10.662 -7.803 12.374 1.00 96.81 148 HIS A O 1
ATOM 1237 N N . ASN A 1 149 ? -10.382 -9.971 12.858 1.00 96.12 149 ASN A N 1
ATOM 1238 C CA . ASN A 1 149 ? -10.449 -9.837 14.313 1.00 96.12 149 ASN A CA 1
ATOM 1239 C C . ASN A 1 149 ? -9.304 -9.003 14.916 1.00 96.12 149 ASN A C 1
ATOM 1241 O O . ASN A 1 149 ? -9.464 -8.479 16.013 1.00 96.12 149 ASN A O 1
ATOM 1245 N N . LEU A 1 150 ? -8.180 -8.836 14.207 1.00 96.69 150 LEU A N 1
ATOM 1246 C CA . LEU A 1 150 ? -7.053 -8.004 14.651 1.00 96.69 150 LEU A CA 1
ATOM 1247 C C . LEU A 1 150 ? -7.133 -6.559 14.139 1.00 96.69 150 LEU A C 1
ATOM 1249 O O . LEU A 1 150 ? -6.409 -5.694 14.628 1.00 96.69 150 LEU A O 1
ATOM 1253 N N . LYS A 1 151 ? -8.012 -6.263 13.170 1.00 97.12 151 LYS A N 1
ATOM 1254 C CA . LYS A 1 151 ? -8.067 -4.942 12.522 1.00 97.12 151 LYS A CA 1
ATOM 1255 C C . LYS A 1 151 ? -8.332 -3.807 13.508 1.00 97.12 151 LYS A C 1
ATOM 1257 O O . LYS A 1 151 ? -7.686 -2.770 13.413 1.00 97.12 151 LYS A O 1
ATOM 1262 N N . ILE A 1 152 ? -9.262 -3.991 14.448 1.00 96.25 152 ILE A N 1
ATOM 1263 C CA . ILE A 1 152 ? -9.627 -2.935 15.405 1.00 96.25 152 ILE A CA 1
ATOM 1264 C C . ILE A 1 152 ? -8.481 -2.675 16.392 1.00 96.25 152 ILE A C 1
ATOM 1266 O O . ILE A 1 152 ? -8.167 -1.521 16.670 1.00 96.25 152 ILE A O 1
ATOM 1270 N N . GLU A 1 153 ? -7.805 -3.727 16.859 1.00 96.50 153 GLU A N 1
ATOM 1271 C CA . GLU A 1 153 ? -6.632 -3.587 17.725 1.00 96.50 153 GLU A CA 1
ATOM 1272 C C . GLU A 1 153 ? -5.482 -2.873 16.997 1.00 96.50 153 GLU A C 1
ATOM 1274 O O . GLU A 1 153 ? -4.873 -1.947 17.532 1.00 96.50 153 GLU A O 1
ATOM 1279 N N . PHE A 1 154 ? -5.196 -3.266 15.754 1.00 97.19 154 PHE A N 1
ATOM 1280 C CA . PHE A 1 154 ? -4.167 -2.614 14.944 1.00 97.19 154 PHE A CA 1
ATOM 1281 C C . PHE A 1 154 ? -4.507 -1.154 14.662 1.00 97.19 154 PHE A C 1
ATOM 1283 O O . PHE A 1 154 ? -3.622 -0.306 14.739 1.00 97.19 154 PHE A O 1
ATOM 1290 N N . LEU A 1 155 ? -5.778 -0.842 14.406 1.00 96.69 155 LEU A N 1
ATOM 1291 C CA . LEU A 1 155 ? -6.232 0.534 14.248 1.00 96.69 155 LEU A CA 1
ATOM 1292 C C . LEU A 1 155 ? -5.963 1.359 15.517 1.00 96.69 155 LEU A C 1
ATOM 1294 O O . LEU A 1 155 ? -5.454 2.471 15.412 1.00 96.69 155 LEU A O 1
ATOM 1298 N N . ASP A 1 156 ? -6.227 0.814 16.709 1.00 96.44 156 ASP A N 1
ATOM 1299 C CA . ASP A 1 156 ? -5.918 1.486 17.980 1.00 96.44 156 ASP A CA 1
ATOM 1300 C C . ASP A 1 156 ? -4.415 1.767 18.125 1.00 96.44 156 ASP A C 1
ATOM 1302 O O . ASP A 1 156 ? -4.004 2.890 18.422 1.00 96.44 156 ASP A O 1
ATOM 1306 N N . ARG A 1 157 ? -3.577 0.760 17.843 1.00 97.25 157 ARG A N 1
ATOM 1307 C CA . ARG A 1 157 ? -2.109 0.870 17.899 1.00 97.25 157 ARG A CA 1
ATOM 1308 C C . ARG A 1 157 ? -1.572 1.913 16.920 1.00 97.25 157 ARG A C 1
ATOM 1310 O O . ARG A 1 157 ? -0.725 2.718 17.298 1.00 97.25 157 ARG A O 1
ATOM 1317 N N . LEU A 1 158 ? -2.087 1.944 15.693 1.00 97.00 158 LEU A N 1
ATOM 1318 C CA . LEU A 1 158 ? -1.697 2.931 14.683 1.00 97.00 158 LEU A CA 1
ATOM 1319 C C . LEU A 1 158 ? -2.045 4.358 15.119 1.00 97.00 158 LEU A C 1
ATOM 1321 O O . LEU A 1 158 ? -1.230 5.267 14.944 1.00 97.00 158 LEU A O 1
ATOM 1325 N N . ARG A 1 159 ? -3.192 4.559 15.781 1.00 95.00 159 ARG A N 1
ATOM 1326 C CA . ARG A 1 159 ? -3.547 5.872 16.340 1.00 95.00 159 ARG A CA 1
ATOM 1327 C C . ARG A 1 159 ? -2.556 6.344 17.404 1.00 95.00 159 ARG A C 1
ATOM 1329 O O . ARG A 1 159 ? -2.213 7.523 17.401 1.00 95.00 159 ARG A O 1
ATOM 1336 N N . TYR A 1 160 ? -2.046 5.457 18.266 1.00 94.81 160 TYR A N 1
ATOM 1337 C CA . TYR A 1 160 ? -0.985 5.812 19.228 1.00 94.81 160 TYR A CA 1
ATOM 1338 C C . TYR A 1 160 ? 0.316 6.267 18.550 1.00 94.81 160 TYR A C 1
ATOM 1340 O O . TYR A 1 160 ? 1.090 7.012 19.144 1.00 94.81 160 TYR A O 1
ATOM 1348 N N . MET A 1 161 ? 0.538 5.863 17.298 1.00 95.00 161 MET A N 1
ATOM 1349 C CA . MET A 1 161 ? 1.674 6.279 16.471 1.00 95.00 161 MET A CA 1
ATOM 1350 C C . MET A 1 161 ? 1.371 7.525 15.623 1.00 95.00 161 MET A C 1
ATOM 1352 O O . MET A 1 161 ? 2.147 7.860 14.731 1.00 95.00 161 MET A O 1
ATOM 1356 N N . ASN A 1 162 ? 0.246 8.207 15.874 1.00 94.31 162 ASN A N 1
ATOM 1357 C CA . ASN A 1 162 ? -0.246 9.343 15.089 1.00 94.31 162 ASN A CA 1
ATOM 1358 C C . ASN A 1 162 ? -0.533 9.005 13.607 1.00 94.31 162 ASN A C 1
ATOM 1360 O O . ASN A 1 162 ? -0.487 9.870 12.727 1.00 94.31 162 ASN A O 1
ATOM 1364 N N . ILE A 1 163 ? -0.844 7.738 13.319 1.00 95.62 163 ILE A N 1
ATOM 1365 C CA . ILE A 1 163 ? -1.253 7.269 11.993 1.00 95.62 163 ILE A CA 1
ATOM 1366 C C . ILE A 1 163 ? -2.782 7.197 11.984 1.00 95.62 163 ILE A C 1
ATOM 1368 O O . ILE A 1 163 ? -3.378 6.251 12.497 1.00 95.62 163 ILE A O 1
ATOM 1372 N N . THR A 1 164 ? -3.414 8.234 11.434 1.00 94.12 164 THR A N 1
ATOM 1373 C CA . THR A 1 164 ? -4.872 8.403 11.365 1.00 94.12 164 THR A CA 1
ATOM 1374 C C . THR A 1 164 ? -5.291 8.809 9.953 1.00 94.12 164 THR A C 1
ATOM 1376 O O . THR A 1 164 ? -4.455 9.220 9.141 1.00 94.12 164 THR A O 1
ATOM 1379 N N . SER A 1 165 ? -6.591 8.740 9.640 1.00 93.44 165 SER A N 1
ATOM 1380 C CA . SER A 1 165 ? -7.110 9.247 8.359 1.00 93.44 165 SER A CA 1
ATOM 1381 C C . SER A 1 165 ? -6.672 10.690 8.102 1.00 93.44 165 SER A C 1
ATOM 1383 O O . SER A 1 165 ? -6.232 11.008 7.000 1.00 93.44 165 SER A O 1
ATOM 1385 N N . ASN A 1 166 ? -6.776 11.562 9.107 1.00 91.88 166 ASN A N 1
ATOM 1386 C CA . ASN A 1 166 ? -6.504 12.987 8.968 1.00 91.88 166 ASN A CA 1
ATOM 1387 C C . ASN A 1 166 ? -5.006 13.310 8.884 1.00 91.88 166 ASN A C 1
ATOM 1389 O O . ASN A 1 166 ? -4.623 14.241 8.174 1.00 91.88 166 ASN A O 1
ATOM 1393 N N . SER A 1 167 ? -4.140 12.540 9.557 1.00 92.56 167 SER A N 1
ATOM 1394 C CA . SER A 1 167 ? -2.694 12.744 9.419 1.00 92.56 167 SER A CA 1
ATOM 1395 C C . SER A 1 167 ? -2.206 12.375 8.012 1.00 92.56 167 SER A C 1
ATOM 1397 O O . SER A 1 167 ? -1.381 13.097 7.446 1.00 92.56 167 SER A O 1
ATOM 1399 N N . LEU A 1 168 ? -2.789 11.334 7.402 1.00 90.88 168 LEU A N 1
ATOM 1400 C CA . LEU A 1 168 ? -2.417 10.821 6.076 1.00 90.88 168 LEU A CA 1
ATOM 1401 C C . LEU A 1 168 ? -3.125 11.495 4.885 1.00 90.88 168 LEU A C 1
ATOM 1403 O O . LEU A 1 168 ? -2.572 11.516 3.782 1.00 90.88 168 LEU A O 1
ATOM 1407 N N . LEU A 1 169 ? -4.357 11.981 5.064 1.00 87.94 169 LEU A N 1
ATOM 1408 C CA . LEU A 1 169 ? -5.239 12.489 4.000 1.00 87.94 169 LEU A CA 1
ATOM 1409 C C . LEU A 1 169 ? -6.040 13.721 4.469 1.00 87.94 169 LEU A C 1
ATOM 1411 O O . LEU A 1 169 ? -7.267 13.670 4.460 1.00 87.94 169 LEU A O 1
ATOM 1415 N N . PRO A 1 170 ? -5.390 14.821 4.882 1.00 86.12 170 PRO A N 1
ATOM 1416 C CA . PRO A 1 170 ? -6.071 15.975 5.476 1.00 86.12 170 PRO A CA 1
ATOM 1417 C C . PRO A 1 170 ? -7.183 16.521 4.568 1.00 86.12 170 PRO A C 1
ATOM 1419 O O . PRO A 1 170 ? -6.934 17.060 3.492 1.00 86.12 170 PRO A O 1
ATOM 1422 N N . SER A 1 171 ? -8.425 16.344 5.004 1.00 88.12 171 SER A N 1
ATOM 1423 C CA . SER A 1 171 ? -9.649 16.733 4.304 1.00 88.12 171 SER A CA 1
ATOM 1424 C C . SER A 1 171 ? -10.831 16.724 5.280 1.00 88.12 171 SER A C 1
ATOM 1426 O O . SER A 1 171 ? -10.752 16.174 6.379 1.00 88.12 171 SER A O 1
ATOM 1428 N N . LEU A 1 172 ? -11.965 17.309 4.891 1.00 88.00 172 LEU A N 1
ATOM 1429 C CA . LEU A 1 172 ? -13.185 17.191 5.700 1.00 88.00 172 LEU A CA 1
ATOM 1430 C C . LEU A 1 172 ? -13.639 15.728 5.819 1.00 88.00 172 LEU A C 1
ATOM 1432 O O . LEU A 1 172 ? -14.021 15.285 6.904 1.00 88.00 172 LEU A O 1
ATOM 1436 N N . ASP A 1 173 ? -13.507 14.957 4.739 1.00 89.62 173 ASP A N 1
ATOM 1437 C CA . ASP A 1 173 ? -13.836 13.531 4.722 1.00 89.62 173 ASP A CA 1
ATOM 1438 C C . ASP A 1 173 ? -12.958 12.726 5.686 1.00 89.62 173 ASP A C 1
ATOM 1440 O O . ASP A 1 173 ? -13.451 11.855 6.410 1.00 89.62 173 ASP A O 1
ATOM 1444 N N . SER A 1 174 ? -11.659 13.036 5.761 1.00 91.31 174 SER A N 1
ATOM 1445 C CA . SER A 1 174 ? -10.761 12.350 6.689 1.00 91.31 174 SER A CA 1
ATOM 1446 C C . SER A 1 174 ? -11.080 12.653 8.143 1.00 91.31 174 SER A C 1
ATOM 1448 O O . SER A 1 174 ? -10.969 11.750 8.968 1.00 91.31 174 SER A O 1
ATOM 1450 N N . ILE A 1 175 ? -11.498 13.879 8.466 1.00 91.94 175 ILE A N 1
ATOM 1451 C CA . ILE A 1 175 ? -11.946 14.240 9.818 1.00 91.94 175 ILE A CA 1
ATOM 1452 C C . ILE A 1 175 ? -13.194 13.431 10.187 1.00 91.94 175 ILE A C 1
ATOM 1454 O O . ILE A 1 175 ? -13.235 12.809 11.249 1.00 91.94 175 ILE A O 1
ATOM 1458 N N . GLY A 1 176 ? -14.186 13.375 9.292 1.00 93.25 176 GLY A N 1
ATOM 1459 C CA . GLY A 1 176 ? -15.385 12.555 9.488 1.00 93.25 176 GLY A CA 1
ATOM 1460 C C . GLY A 1 176 ? -15.043 11.082 9.723 1.00 93.25 176 GLY A C 1
ATOM 1461 O O . GLY A 1 176 ? -15.553 10.461 10.660 1.00 93.25 176 GLY A O 1
ATOM 1462 N N . ARG A 1 177 ? -14.110 10.537 8.935 1.00 93.31 177 ARG A N 1
ATOM 1463 C CA . ARG A 1 177 ? -13.605 9.172 9.116 1.00 93.31 177 ARG A CA 1
ATOM 1464 C C . ARG A 1 177 ? -12.898 8.975 10.455 1.00 93.31 177 ARG A C 1
ATOM 1466 O O . ARG A 1 177 ? -13.132 7.966 11.112 1.00 93.31 177 ARG A O 1
ATOM 1473 N N . GLU A 1 178 ? -12.097 9.934 10.904 1.00 93.56 178 GLU A N 1
ATOM 1474 C CA .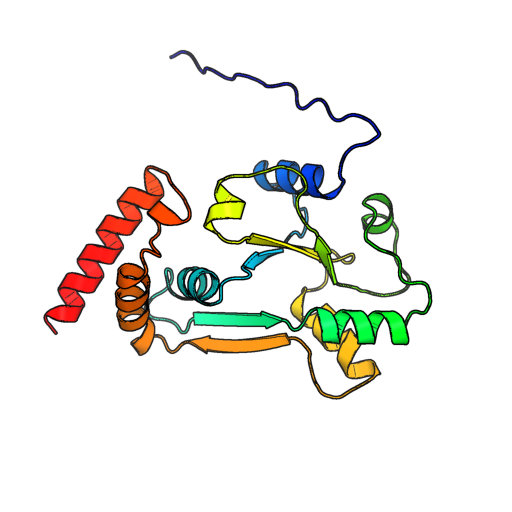 GLU A 1 178 ? -11.379 9.806 12.173 1.00 93.56 178 GLU A CA 1
ATOM 1475 C C . GLU A 1 178 ? -12.344 9.722 13.368 1.00 93.56 178 GLU A C 1
ATOM 1477 O O . GLU A 1 178 ? -12.118 8.970 14.325 1.00 93.56 178 GLU A O 1
ATOM 1482 N N . ILE A 1 179 ? -13.447 10.474 13.303 1.00 94.19 179 ILE A N 1
ATOM 1483 C CA . ILE A 1 179 ? -14.523 10.429 14.296 1.00 94.19 179 ILE A CA 1
ATOM 1484 C C . ILE A 1 179 ? -15.201 9.052 14.277 1.00 94.19 179 ILE A C 1
ATOM 1486 O O . ILE A 1 179 ? -15.402 8.459 15.338 1.00 94.19 179 ILE A O 1
ATOM 1490 N N . GLN A 1 180 ? -15.512 8.511 13.094 1.00 94.12 180 GLN A N 1
ATOM 1491 C CA . GLN A 1 180 ? -16.096 7.170 12.955 1.00 94.12 180 GLN A CA 1
ATOM 1492 C C . GLN A 1 180 ? -15.185 6.086 13.547 1.00 94.12 180 GLN A C 1
ATOM 1494 O O . GLN A 1 180 ? -15.636 5.278 14.360 1.00 94.12 180 GLN A O 1
ATOM 1499 N N . GLU A 1 181 ? -13.895 6.106 13.204 1.00 94.50 181 GLU A N 1
ATOM 1500 C CA . GLU A 1 181 ? -12.882 5.200 13.760 1.00 94.50 181 GLU A CA 1
ATOM 1501 C C . GLU A 1 181 ? -12.828 5.299 15.293 1.00 94.50 181 GLU A C 1
ATOM 1503 O O . GLU A 1 181 ? -12.812 4.286 15.993 1.00 94.50 181 GLU A O 1
ATOM 1508 N N . SER A 1 182 ? -12.890 6.517 15.838 1.00 93.56 182 SER A N 1
ATOM 1509 C CA . SER A 1 182 ? -12.899 6.749 17.287 1.00 93.56 182 SER A CA 1
ATOM 1510 C C . SER A 1 182 ? -14.129 6.148 17.977 1.00 93.56 182 SER A C 1
ATOM 1512 O O . SER A 1 182 ? -14.020 5.613 19.082 1.00 93.56 182 SER A O 1
ATOM 1514 N N . LEU A 1 183 ? -15.308 6.212 17.349 1.00 95.06 183 LEU A N 1
ATOM 1515 C CA . LEU A 1 183 ? -16.531 5.596 17.877 1.00 95.06 183 LEU A CA 1
ATOM 1516 C C . LEU A 1 183 ? -16.436 4.066 17.887 1.00 95.06 183 LEU A C 1
ATOM 1518 O O . LEU A 1 183 ? -16.820 3.436 18.876 1.00 95.06 183 LEU A O 1
ATOM 1522 N N . ILE A 1 184 ? -15.881 3.477 16.825 1.00 94.25 184 ILE A N 1
ATOM 1523 C CA . ILE A 1 184 ? -15.647 2.030 16.716 1.00 94.25 184 ILE A CA 1
ATOM 1524 C C . ILE A 1 184 ? -14.714 1.559 17.836 1.00 94.25 184 ILE A C 1
ATOM 1526 O O . ILE A 1 184 ? -15.043 0.622 18.565 1.00 94.25 184 ILE A O 1
ATOM 1530 N N . LEU A 1 185 ? -13.597 2.259 18.038 1.00 94.62 185 LEU A N 1
ATOM 1531 C CA . LEU A 1 185 ? -12.627 1.940 19.085 1.00 94.62 185 LEU A CA 1
ATOM 1532 C C . LEU A 1 185 ? -13.219 2.061 20.490 1.00 94.62 185 LEU A C 1
ATOM 1534 O O . LEU A 1 185 ? -12.978 1.207 21.339 1.00 94.62 185 LEU A O 1
ATOM 1538 N N . ARG A 1 186 ? -14.044 3.084 20.743 1.00 94.44 186 ARG A N 1
ATOM 1539 C CA . ARG A 1 186 ? -14.752 3.232 22.025 1.00 94.44 186 ARG A CA 1
ATOM 1540 C C . ARG A 1 186 ? -15.698 2.069 22.310 1.00 94.44 186 ARG A C 1
ATOM 1542 O O . ARG A 1 186 ? -15.833 1.689 23.468 1.00 94.44 186 ARG A O 1
ATOM 1549 N N . LYS A 1 187 ? -16.367 1.533 21.285 1.00 93.69 187 LYS A N 1
ATOM 1550 C CA . LYS A 1 187 ? -17.239 0.360 21.430 1.00 93.69 187 LYS A CA 1
ATOM 1551 C C . LYS A 1 187 ? -16.420 -0.895 21.736 1.00 93.69 187 LYS A C 1
ATOM 1553 O O . LYS A 1 187 ? -16.784 -1.628 22.644 1.00 93.69 187 LYS A O 1
ATOM 1558 N N . TRP A 1 188 ? -15.309 -1.092 21.027 1.00 94.62 188 TRP A N 1
ATOM 1559 C CA . TRP A 1 188 ? -14.410 -2.235 21.210 1.00 94.62 188 TRP A CA 1
ATOM 1560 C C . TRP A 1 188 ? -13.702 -2.248 22.571 1.00 94.62 188 TRP A C 1
ATOM 1562 O O . TRP A 1 188 ? -13.605 -3.287 23.200 1.00 94.62 188 TRP A O 1
ATOM 1572 N N . LYS A 1 189 ? -13.280 -1.095 23.104 1.00 92.00 189 LYS A N 1
ATOM 1573 C CA . LYS A 1 189 ? -12.657 -1.031 24.445 1.00 92.00 189 LYS A CA 1
ATOM 1574 C C . LYS A 1 189 ? -13.622 -1.332 25.602 1.00 92.00 189 LYS A C 1
ATOM 1576 O O . LYS A 1 189 ? -13.179 -1.445 26.740 1.00 92.00 189 LYS A O 1
ATOM 1581 N N . LYS A 1 190 ? -14.931 -1.378 25.337 1.00 89.00 190 LYS A N 1
ATOM 1582 C CA . LYS A 1 190 ? -15.974 -1.689 26.329 1.00 89.00 190 LYS A CA 1
ATOM 1583 C C . LYS A 1 190 ? -16.457 -3.142 26.272 1.00 89.00 190 LYS A C 1
ATOM 1585 O O . LYS A 1 190 ? -17.214 -3.527 27.159 1.00 89.00 190 LYS A O 1
ATOM 1590 N N . SER A 1 191 ? -16.100 -3.884 25.224 1.00 74.88 191 SER A N 1
ATOM 1591 C CA . SER A 1 191 ? -16.399 -5.313 25.054 1.00 74.88 191 SER A CA 1
ATOM 1592 C C . SER A 1 191 ? -15.272 -6.166 25.601 1.00 74.88 191 SER A C 1
ATOM 1594 O O . SER A 1 191 ? -15.591 -7.189 26.236 1.00 74.88 191 SER A O 1
#

pLDDT: mean 82.92, std 14.88, range [28.69, 97.56]

Secondary structure (DSSP, 8-state):
-------------TT--HHHHHHHHHHTT-----EEEES-HHHHHHHHHSS-TTS-EEEEEE-HHHHHHHHHHHSTTPPP--GGGGTS--SS--EEEEPPSS--HHHHHHTEEEEEES-TTS-HHHHHHHHHHTT-S--SEEEEEE-GGGHHHHHHHHHHTT--HHHHS-SHHHHHHHHHHHHHHHHHTT-

Radius of gyration: 19.57 Å; chains: 1; bounding box: 43×52×54 Å

Sequence (191 aa):
MYHLTTTEKLVYNSDMDDMAMLIDMQHFSCPTRLLDWSSSPYVALYFAIRDNLNTNGSLFTWDYFKYLKTVKKLHPGFKDFNLRELIEFNEFDYVQIGLPTKKNERLYRQQGLFSISNNLLRPHCEMINNIHLELSNESSLLKLTIPHNLKIEFLDRLRYMNITSNSLLPSLDSIGREIQESLILRKWKKS